Protein AF-A0A4X2L2F3-F1 (afdb_monomer)

Structure (mmCIF, N/CA/C/O backbone):
data_AF-A0A4X2L2F3-F1
#
_entry.id   AF-A0A4X2L2F3-F1
#
loop_
_atom_site.group_PDB
_atom_site.id
_atom_site.type_symbol
_atom_site.label_atom_id
_atom_site.label_alt_id
_atom_site.label_comp_id
_atom_site.label_asym_id
_atom_site.label_entity_id
_atom_site.label_seq_id
_atom_site.pdbx_PDB_ins_code
_atom_site.Cartn_x
_atom_site.Cartn_y
_atom_site.Cartn_z
_atom_site.occupancy
_atom_site.B_iso_or_equiv
_atom_site.auth_seq_id
_atom_site.auth_comp_id
_atom_site.auth_asym_id
_atom_site.auth_atom_id
_atom_site.pdbx_PDB_model_num
ATOM 1 N N . MET A 1 1 ? 52.773 -79.579 -23.150 1.00 36.31 1 MET A N 1
ATOM 2 C CA . MET A 1 1 ? 53.530 -78.820 -22.132 1.00 36.31 1 MET A CA 1
ATOM 3 C C . MET A 1 1 ? 53.268 -77.340 -22.388 1.00 36.31 1 MET A C 1
ATOM 5 O O . MET A 1 1 ? 53.393 -76.924 -23.530 1.00 36.31 1 MET A O 1
ATOM 9 N N . LEU A 1 2 ? 52.775 -76.629 -21.367 1.00 33.44 2 LEU A N 1
ATOM 10 C CA . LEU A 1 2 ? 52.476 -75.179 -21.309 1.00 33.44 2 LEU A CA 1
ATOM 11 C C . LEU A 1 2 ? 53.698 -74.290 -21.673 1.00 33.44 2 LEU A C 1
ATOM 13 O O . LEU A 1 2 ? 54.800 -74.842 -21.663 1.00 33.44 2 LEU A O 1
ATOM 17 N N . PRO A 1 3 ? 53.576 -72.949 -21.878 1.00 40.22 3 PRO A N 1
ATOM 18 C CA . PRO A 1 3 ? 52.424 -72.070 -21.599 1.00 40.22 3 PRO A CA 1
ATOM 19 C C . PRO A 1 3 ? 52.017 -71.062 -22.707 1.00 40.22 3 PRO A C 1
ATOM 21 O O . PRO A 1 3 ? 52.751 -70.756 -23.642 1.00 40.22 3 PRO A O 1
ATOM 24 N N . THR A 1 4 ? 50.811 -70.521 -22.523 1.00 49.09 4 THR A N 1
ATOM 25 C CA . THR A 1 4 ? 50.152 -69.384 -23.194 1.00 49.09 4 THR A CA 1
ATOM 26 C C . THR A 1 4 ? 50.760 -68.015 -22.827 1.00 49.09 4 THR A C 1
ATOM 28 O O . THR A 1 4 ? 51.158 -67.842 -21.672 1.00 49.09 4 THR A O 1
ATOM 31 N N . PRO A 1 5 ? 50.759 -67.007 -23.723 1.00 48.44 5 PRO A N 1
ATOM 32 C CA . PRO A 1 5 ? 51.007 -65.609 -23.358 1.00 48.44 5 PRO A CA 1
ATOM 33 C C . PRO A 1 5 ? 49.726 -64.908 -22.845 1.00 48.44 5 PRO A C 1
ATOM 35 O O . PRO A 1 5 ? 48.623 -65.352 -23.166 1.00 48.44 5 PRO A O 1
ATOM 38 N N . PRO A 1 6 ? 49.853 -63.842 -22.032 1.00 40.75 6 PRO A N 1
ATOM 39 C CA . PRO A 1 6 ? 48.760 -63.311 -21.221 1.00 40.75 6 PRO A CA 1
ATOM 40 C C . PRO A 1 6 ? 47.832 -62.350 -21.972 1.00 40.75 6 PRO A C 1
ATOM 42 O O . PRO A 1 6 ? 48.274 -61.483 -22.728 1.00 40.75 6 PRO A O 1
ATOM 45 N N . ASP A 1 7 ? 46.543 -62.462 -21.649 1.00 37.50 7 ASP A N 1
ATOM 46 C CA . ASP A 1 7 ? 45.526 -61.432 -21.841 1.00 37.50 7 ASP A CA 1
ATOM 47 C C . ASP A 1 7 ? 45.943 -60.132 -21.144 1.00 37.50 7 ASP A C 1
ATOM 49 O O . ASP A 1 7 ? 46.220 -60.104 -19.944 1.00 37.50 7 ASP A O 1
ATOM 53 N N . THR A 1 8 ? 45.924 -59.025 -21.882 1.00 35.12 8 THR A N 1
ATOM 54 C CA . THR A 1 8 ? 45.883 -57.683 -21.293 1.00 35.12 8 THR A CA 1
ATOM 55 C C . THR A 1 8 ? 44.588 -57.010 -21.708 1.00 35.12 8 THR A C 1
ATOM 57 O O . THR A 1 8 ? 44.484 -56.322 -22.721 1.00 35.12 8 THR A O 1
ATOM 60 N N . SER A 1 9 ? 43.569 -57.231 -20.880 1.00 34.38 9 SER A N 1
ATOM 61 C CA . SER A 1 9 ? 42.364 -56.420 -20.853 1.00 34.38 9 SER A CA 1
ATOM 62 C C . SER A 1 9 ? 42.730 -54.990 -20.444 1.00 34.38 9 SER A C 1
ATOM 64 O O . SER A 1 9 ? 43.174 -54.762 -19.318 1.00 34.38 9 SER A O 1
ATOM 66 N N . MET A 1 10 ? 42.502 -54.003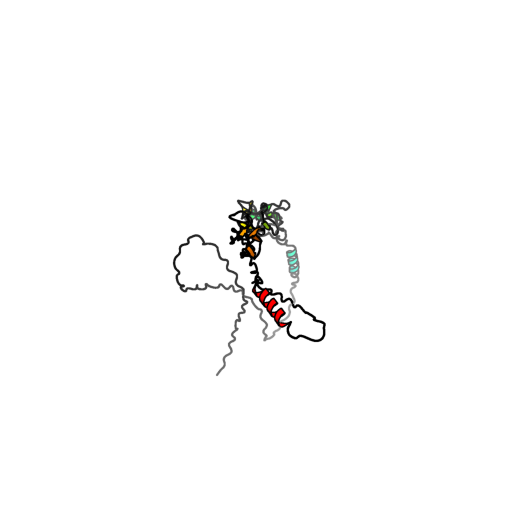 -21.310 1.00 31.62 10 MET A N 1
ATOM 67 C CA . MET A 1 10 ? 42.361 -52.621 -20.851 1.00 31.62 10 MET A CA 1
ATOM 68 C C . MET A 1 10 ? 40.947 -52.445 -20.301 1.00 31.62 10 MET A C 1
ATOM 70 O O . MET A 1 10 ? 39.967 -52.33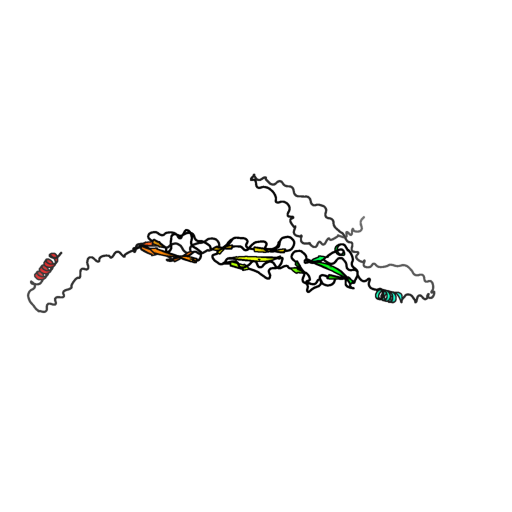3 -21.037 1.00 31.62 10 MET A O 1
ATOM 74 N N . SER A 1 11 ? 40.853 -52.428 -18.978 1.00 34.84 11 SER A N 1
ATOM 75 C CA . SER A 1 11 ? 39.680 -51.997 -18.230 1.00 34.84 11 SER A CA 1
ATOM 76 C C . SER A 1 11 ? 39.337 -50.544 -18.584 1.00 34.84 11 SER A C 1
ATOM 78 O O . SER A 1 11 ? 40.060 -49.619 -18.214 1.00 34.84 11 SER A O 1
ATOM 80 N N . LYS A 1 12 ? 38.222 -50.330 -19.291 1.00 34.41 12 LYS A N 1
ATOM 81 C CA . LYS A 1 12 ? 37.592 -49.009 -19.432 1.00 34.41 12 LYS A CA 1
ATOM 82 C C . LYS A 1 12 ? 36.951 -48.634 -18.094 1.00 34.41 12 LYS A C 1
ATOM 84 O O . LYS A 1 12 ? 35.842 -49.070 -17.796 1.00 34.41 12 LYS A O 1
ATOM 89 N N . GLY A 1 13 ? 37.658 -47.859 -17.278 1.00 36.47 13 GLY A N 1
ATOM 90 C CA . GLY A 1 13 ? 37.067 -47.188 -16.121 1.00 36.47 13 GLY A CA 1
ATOM 91 C C . GLY A 1 13 ? 36.210 -46.005 -16.579 1.00 36.47 13 GLY A C 1
ATOM 92 O O . GLY A 1 13 ? 36.670 -45.185 -17.370 1.00 36.47 13 GLY A O 1
ATOM 93 N N . TRP A 1 14 ? 34.971 -45.922 -16.095 1.00 38.91 14 TRP A N 1
ATOM 94 C CA . TRP A 1 14 ? 34.063 -44.797 -16.329 1.00 38.91 14 TRP A CA 1
ATOM 95 C C . TRP A 1 14 ? 34.026 -43.926 -15.072 1.00 38.91 14 TRP A C 1
ATOM 97 O O . TRP A 1 14 ? 33.613 -44.391 -14.013 1.00 38.91 14 TRP A O 1
ATOM 107 N N . GLY A 1 15 ? 34.456 -42.668 -15.176 1.00 35.50 15 GLY A N 1
ATOM 108 C CA . GLY A 1 15 ? 34.228 -41.662 -14.139 1.00 35.50 15 GLY A CA 1
ATOM 109 C C . GLY A 1 15 ? 32.976 -40.854 -14.472 1.00 35.50 15 GLY A C 1
ATOM 110 O O . GLY A 1 15 ? 32.970 -40.128 -15.462 1.00 35.50 15 GLY A O 1
ATOM 111 N N . CYS A 1 16 ? 31.917 -40.975 -13.669 1.00 39.00 16 CYS A N 1
ATOM 112 C CA . CYS A 1 16 ? 30.712 -40.152 -13.792 1.00 39.00 16 CYS A CA 1
ATOM 113 C C . CYS A 1 16 ? 30.720 -39.059 -12.716 1.00 39.00 16 CYS A C 1
ATOM 115 O O . CYS A 1 16 ? 30.734 -39.368 -11.527 1.00 39.00 16 CYS A O 1
ATOM 117 N N . LEU A 1 17 ? 30.668 -37.788 -13.122 1.00 43.72 17 LEU A N 1
ATOM 118 C CA . LEU A 1 17 ? 30.316 -36.682 -12.225 1.00 43.72 17 LEU A CA 1
ATOM 119 C C . LEU A 1 17 ? 28.783 -36.520 -12.197 1.00 43.72 17 LEU A C 1
ATOM 121 O O . LEU A 1 17 ? 28.160 -36.556 -13.263 1.00 43.72 17 LEU A O 1
ATOM 125 N N . PRO A 1 18 ? 28.149 -36.343 -11.024 1.00 38.69 18 PRO A N 1
ATOM 126 C CA . PRO A 1 18 ? 26.707 -36.139 -10.934 1.00 38.69 18 PRO A CA 1
ATOM 127 C C . PRO A 1 18 ? 26.318 -34.720 -11.380 1.00 38.69 18 PRO A C 1
ATOM 129 O O . PRO A 1 18 ? 26.871 -33.731 -10.904 1.00 38.69 18 PRO A O 1
ATOM 132 N N . VAL A 1 19 ? 25.328 -34.624 -12.270 1.00 53.62 19 VAL A N 1
ATOM 133 C CA . VAL A 1 19 ? 24.654 -33.368 -12.641 1.00 53.62 19 VAL A CA 1
ATOM 134 C C . VAL A 1 19 ? 23.339 -33.280 -11.851 1.00 53.62 19 VAL A C 1
ATOM 136 O O . VAL A 1 19 ? 22.589 -34.259 -11.847 1.00 53.62 19 VAL A O 1
ATOM 139 N N . PRO A 1 20 ? 23.023 -32.155 -11.184 1.00 46.72 20 PRO A N 1
ATOM 140 C CA . PRO A 1 20 ? 21.769 -32.007 -10.447 1.00 46.72 20 PRO A CA 1
ATOM 141 C C . PRO A 1 20 ? 20.551 -31.945 -11.394 1.00 46.72 20 PRO A C 1
ATOM 143 O O . PRO A 1 20 ? 20.651 -31.387 -12.493 1.00 46.72 20 PRO A O 1
ATOM 146 N N . PRO A 1 21 ? 19.382 -32.487 -10.997 1.00 49.53 21 PRO A N 1
ATOM 147 C CA . PRO A 1 21 ? 18.180 -32.461 -11.826 1.00 49.53 21 PRO A CA 1
ATOM 148 C C . PRO A 1 21 ? 17.584 -31.047 -11.913 1.00 49.53 21 PRO A C 1
ATOM 150 O O . PRO A 1 21 ? 17.541 -30.307 -10.931 1.00 49.53 21 PRO A O 1
ATOM 153 N N . ARG A 1 22 ? 17.086 -30.676 -13.101 1.00 47.41 22 ARG A N 1
ATOM 154 C CA . ARG A 1 22 ? 16.301 -29.446 -13.300 1.00 47.41 22 ARG A CA 1
ATOM 155 C C . ARG A 1 22 ? 14.891 -29.610 -12.712 1.00 47.41 22 ARG A C 1
ATOM 157 O O . ARG A 1 22 ? 14.312 -30.685 -12.860 1.00 47.41 22 ARG A O 1
ATOM 164 N N . PRO A 1 23 ? 14.296 -28.555 -12.132 1.00 39.78 23 PRO A N 1
ATOM 165 C CA . PRO A 1 23 ? 12.913 -28.593 -11.676 1.00 39.78 23 PRO A CA 1
ATOM 166 C C . PRO A 1 23 ? 11.937 -28.650 -12.862 1.00 39.78 23 PRO A C 1
ATOM 168 O O . PRO A 1 23 ? 12.060 -27.899 -13.833 1.00 39.78 23 PRO A O 1
ATOM 171 N N . HIS A 1 24 ? 10.950 -29.543 -12.770 1.00 40.62 24 HIS A N 1
ATOM 172 C CA . HIS A 1 24 ? 9.849 -29.648 -13.723 1.00 40.62 24 HIS A CA 1
ATOM 173 C C . HIS A 1 24 ? 8.926 -28.427 -13.621 1.00 40.62 24 HIS A C 1
ATOM 175 O O . HIS A 1 24 ? 8.423 -28.094 -12.550 1.00 40.62 24 HIS A O 1
ATOM 181 N N . ARG A 1 25 ? 8.673 -27.775 -14.760 1.00 39.06 25 ARG A N 1
ATOM 182 C CA . ARG A 1 25 ? 7.675 -26.710 -14.904 1.00 39.06 25 ARG A CA 1
ATOM 183 C C . ARG A 1 25 ? 6.337 -27.350 -15.275 1.00 39.06 25 ARG A C 1
ATOM 185 O O . ARG A 1 25 ? 6.223 -27.942 -16.346 1.00 39.06 25 ARG A O 1
ATOM 192 N N . LEU A 1 26 ? 5.343 -27.249 -14.395 1.00 42.44 26 LEU A N 1
ATOM 193 C CA . LEU A 1 26 ? 3.966 -27.655 -14.685 1.00 42.44 26 LEU A CA 1
ATOM 194 C C . LEU A 1 26 ? 3.334 -26.678 -15.691 1.00 42.44 26 LEU A C 1
ATOM 196 O O . LEU A 1 26 ? 3.478 -25.461 -15.571 1.00 42.44 26 LEU A O 1
ATOM 200 N N . SER A 1 27 ? 2.661 -27.229 -16.699 1.00 36.09 27 SER A N 1
ATOM 201 C CA . SER A 1 27 ? 1.893 -26.493 -17.710 1.00 36.09 27 SER A CA 1
ATOM 202 C C . SER A 1 27 ? 0.467 -26.229 -17.196 1.00 36.09 27 SER A C 1
ATOM 204 O O . SER A 1 27 ? -0.172 -27.178 -16.740 1.00 36.09 27 SER A O 1
ATOM 206 N N . PRO A 1 28 ? -0.077 -24.998 -17.273 1.00 41.62 28 PRO A N 1
ATOM 207 C CA . PRO A 1 28 ? -1.447 -24.714 -16.868 1.00 41.62 28 PRO A CA 1
ATOM 208 C C . PRO A 1 28 ? -2.389 -24.878 -18.066 1.00 41.62 28 PRO A C 1
ATOM 210 O O . PRO A 1 28 ? -2.626 -23.942 -18.832 1.00 41.62 28 PRO A O 1
ATOM 213 N N . ARG A 1 29 ? -2.934 -26.082 -18.257 1.00 42.34 29 ARG A N 1
ATOM 214 C CA . ARG A 1 29 ? -4.070 -26.290 -19.168 1.00 42.34 29 ARG A CA 1
ATOM 215 C C . ARG A 1 29 ? -4.884 -27.520 -18.770 1.00 42.34 29 ARG A C 1
ATOM 217 O O . ARG A 1 29 ? -4.691 -28.582 -19.341 1.00 42.34 29 ARG A O 1
ATOM 224 N N . ALA A 1 30 ? -5.768 -27.349 -17.784 1.00 41.41 30 ALA A N 1
ATOM 225 C CA . ALA A 1 30 ? -7.066 -28.032 -17.662 1.00 41.41 30 ALA A CA 1
ATOM 226 C C . ALA A 1 30 ? -7.705 -27.715 -16.296 1.00 41.41 30 ALA A C 1
ATOM 228 O O . ALA A 1 30 ? -7.634 -28.510 -15.369 1.00 41.41 30 ALA A O 1
ATOM 229 N N . GLN A 1 31 ? -8.358 -26.559 -16.169 1.00 38.91 31 GLN A N 1
ATOM 230 C CA . GLN A 1 31 ? -9.404 -26.391 -15.158 1.00 38.91 31 GLN A CA 1
ATOM 231 C C . GLN A 1 31 ? -10.551 -25.603 -15.781 1.00 38.91 31 GLN A C 1
ATOM 233 O O . GLN A 1 31 ? -10.648 -24.380 -15.698 1.00 38.91 31 GLN A O 1
ATOM 238 N N . ARG A 1 32 ? -11.398 -26.337 -16.491 1.00 48.09 32 ARG A N 1
ATOM 239 C CA . ARG A 1 32 ? -12.794 -25.986 -16.680 1.00 48.09 32 ARG A CA 1
ATOM 240 C C . ARG A 1 32 ? -13.568 -27.295 -16.539 1.00 48.09 32 ARG A C 1
ATOM 242 O O . ARG A 1 32 ? -13.161 -28.294 -17.120 1.00 48.09 32 ARG A O 1
ATOM 249 N N . ASP A 1 33 ? -14.612 -27.219 -15.726 1.00 37.88 33 ASP A N 1
ATOM 250 C CA . ASP A 1 33 ? -15.714 -28.166 -15.555 1.00 37.88 33 ASP A CA 1
ATOM 251 C C . ASP A 1 33 ? -15.733 -29.076 -14.310 1.00 37.88 33 ASP A C 1
ATOM 253 O O . ASP A 1 33 ? -14.956 -30.009 -14.135 1.00 37.88 33 ASP A O 1
ATOM 257 N N . ALA A 1 34 ? -16.768 -28.764 -13.518 1.00 38.97 34 ALA A N 1
ATOM 258 C CA . ALA A 1 34 ? -17.668 -29.638 -12.774 1.00 38.97 34 ALA A CA 1
ATOM 259 C C . ALA A 1 34 ? -17.234 -30.181 -11.403 1.00 38.97 34 ALA A C 1
ATOM 261 O O . ALA A 1 34 ? -16.488 -31.146 -11.266 1.00 38.97 34 ALA A O 1
ATOM 262 N N . GLY A 1 35 ? -17.875 -29.622 -10.370 1.00 44.84 35 GLY A N 1
ATOM 263 C CA . GLY A 1 35 ? -18.246 -30.403 -9.197 1.00 44.84 35 GLY A CA 1
ATOM 264 C C . GLY A 1 35 ? -19.325 -31.427 -9.552 1.00 44.84 35 GLY A C 1
ATOM 265 O O . GLY A 1 35 ? -20.169 -31.144 -10.390 1.00 44.84 35 GLY A O 1
ATOM 266 N N . VAL A 1 36 ? -19.262 -32.593 -8.910 1.00 45.88 36 VAL A N 1
ATOM 267 C CA . VAL A 1 36 ? -20.351 -33.511 -8.525 1.00 45.88 36 VAL A CA 1
ATOM 268 C C . VAL A 1 36 ? -19.700 -34.571 -7.615 1.00 45.88 36 VAL A C 1
ATOM 270 O O . VAL A 1 36 ? -18.608 -35.064 -7.896 1.00 45.88 36 VAL A O 1
ATOM 273 N N . LEU A 1 37 ? -20.350 -34.879 -6.491 1.00 46.62 37 LEU A N 1
ATOM 274 C CA . LEU A 1 37 ? -19.952 -35.889 -5.504 1.00 46.62 37 LEU A CA 1
ATOM 275 C C . LEU A 1 37 ? -20.187 -37.317 -6.039 1.00 46.62 37 LEU A C 1
ATOM 277 O O . LEU A 1 37 ? -21.286 -37.629 -6.489 1.00 46.62 37 LEU A O 1
ATOM 281 N N . GLY A 1 38 ? -19.185 -38.197 -5.922 1.00 45.91 38 GLY A N 1
ATOM 282 C CA . GLY A 1 38 ? -19.274 -39.640 -6.207 1.00 45.91 38 GLY A CA 1
ATOM 283 C C . GLY A 1 38 ? -18.041 -40.409 -5.688 1.00 45.91 38 GLY A C 1
ATOM 284 O O . GLY A 1 38 ? -16.987 -39.793 -5.519 1.00 45.91 38 GLY A O 1
ATOM 285 N N . PRO A 1 39 ? -18.151 -41.714 -5.352 1.00 48.75 39 PRO A N 1
ATOM 286 C CA . PRO A 1 39 ? -17.215 -42.386 -4.450 1.00 48.75 39 PRO A CA 1
ATOM 287 C C . PRO A 1 39 ? -15.904 -42.849 -5.110 1.00 48.75 39 PRO A C 1
ATOM 289 O O . PRO A 1 39 ? -15.817 -43.116 -6.305 1.00 48.75 39 PRO A O 1
ATOM 292 N N . ARG A 1 40 ? -14.883 -42.954 -4.254 1.00 43.50 40 ARG A N 1
ATOM 293 C CA . ARG A 1 40 ? -13.470 -43.284 -4.507 1.00 43.50 40 ARG A CA 1
ATOM 294 C C . ARG A 1 40 ? -13.257 -44.662 -5.174 1.00 43.50 40 ARG A C 1
ATOM 296 O O . ARG A 1 40 ? -13.726 -45.652 -4.615 1.00 43.50 40 ARG A O 1
ATOM 303 N N . PRO A 1 41 ? -12.426 -44.770 -6.232 1.00 39.50 41 PRO A N 1
ATOM 304 C CA . PRO A 1 41 ? -11.816 -46.030 -6.644 1.00 39.50 41 PRO A CA 1
ATOM 305 C C . PRO A 1 41 ? -10.401 -46.217 -6.062 1.00 39.50 41 PRO A C 1
ATOM 307 O O . PRO A 1 41 ? -9.672 -45.263 -5.781 1.00 39.50 41 PRO A O 1
ATOM 310 N N . THR A 1 42 ? -10.042 -47.481 -5.853 1.00 47.97 42 THR A N 1
ATOM 311 C CA . THR A 1 42 ? -8.751 -48.013 -5.388 1.00 47.97 42 THR A CA 1
ATOM 312 C C . THR A 1 42 ? -7.642 -47.909 -6.454 1.00 47.97 42 THR A C 1
ATOM 314 O O . THR A 1 42 ? -7.945 -47.810 -7.644 1.00 47.97 42 THR A O 1
ATOM 317 N N . PRO A 1 43 ? -6.348 -47.932 -6.068 1.00 37.50 43 PRO A N 1
ATOM 318 C CA . PRO A 1 43 ? -5.242 -47.727 -7.001 1.00 37.50 43 PRO A CA 1
ATOM 319 C C . PRO A 1 43 ? -4.861 -49.033 -7.716 1.00 37.50 43 PRO A C 1
ATOM 321 O O . PRO A 1 43 ? -4.604 -50.045 -7.067 1.00 37.50 43 PRO A O 1
ATOM 324 N N . SER A 1 44 ? -4.782 -48.994 -9.049 1.00 35.72 44 SER A N 1
ATOM 325 C CA . SER A 1 44 ? -4.193 -50.060 -9.868 1.00 35.72 44 SER A CA 1
ATOM 326 C C . SER A 1 44 ? -2.823 -49.625 -10.389 1.00 35.72 44 SER A C 1
ATOM 328 O O . SER A 1 44 ? -2.622 -48.470 -10.768 1.00 35.72 44 SER A O 1
ATOM 330 N N . ALA A 1 45 ? -1.879 -50.559 -10.339 1.00 44.78 45 ALA A N 1
ATOM 331 C CA . ALA A 1 45 ? -0.471 -50.391 -10.652 1.00 44.78 45 ALA A CA 1
ATOM 332 C C . ALA A 1 45 ? -0.215 -50.268 -12.164 1.00 44.78 45 ALA A C 1
ATOM 334 O O . ALA A 1 45 ? -0.769 -51.019 -12.962 1.00 44.78 45 ALA A O 1
ATOM 335 N N . GLY A 1 46 ? 0.684 -49.359 -12.542 1.00 33.41 46 GLY A N 1
ATOM 336 C CA . GLY A 1 46 ? 1.185 -49.216 -13.909 1.00 33.41 46 GLY A CA 1
ATOM 337 C C . GLY A 1 46 ? 2.204 -48.083 -13.997 1.00 33.41 46 GLY A C 1
ATOM 338 O O . GLY A 1 46 ? 1.837 -46.935 -14.222 1.00 33.41 46 GLY A O 1
ATOM 339 N N . GLY A 1 47 ? 3.479 -48.390 -13.748 1.00 40.81 47 GLY A N 1
ATOM 340 C CA . GLY A 1 47 ? 4.585 -47.449 -13.945 1.00 40.81 47 GLY A CA 1
ATOM 341 C C . GLY A 1 47 ? 4.955 -47.324 -15.433 1.00 40.81 47 GLY A C 1
ATOM 342 O O . GLY A 1 47 ? 4.859 -48.322 -16.147 1.00 40.81 47 GLY A O 1
ATOM 343 N N . PRO A 1 48 ? 5.380 -46.144 -15.921 1.00 36.47 48 PRO A N 1
ATOM 344 C CA . PRO A 1 48 ? 5.788 -45.973 -17.310 1.00 36.47 48 PRO A CA 1
ATOM 345 C C . PRO A 1 48 ? 7.248 -46.404 -17.542 1.00 36.47 48 PRO A C 1
ATOM 347 O O . PRO A 1 48 ? 8.143 -46.079 -16.760 1.00 36.47 48 PRO A O 1
ATOM 350 N N . GLU A 1 49 ? 7.467 -47.125 -18.644 1.00 41.59 49 GLU A N 1
ATOM 351 C CA . GLU A 1 49 ? 8.773 -47.492 -19.211 1.00 41.59 49 GLU A CA 1
ATOM 352 C C . GLU A 1 49 ? 9.667 -46.267 -19.507 1.00 41.59 49 GLU A C 1
ATOM 354 O O . GLU A 1 49 ? 9.171 -45.228 -19.955 1.00 41.59 49 GLU A O 1
ATOM 359 N N . PRO A 1 50 ? 11.001 -46.376 -19.348 1.00 40.22 50 PRO A N 1
ATOM 360 C CA . PRO A 1 50 ? 11.933 -45.340 -19.772 1.00 40.22 50 PRO A CA 1
ATOM 361 C C . PRO A 1 50 ? 12.288 -45.465 -21.266 1.00 40.22 50 PRO A C 1
ATOM 363 O O . PRO A 1 50 ? 12.821 -46.477 -21.714 1.00 40.22 50 PRO A O 1
ATOM 366 N N . GLY A 1 51 ? 12.052 -44.389 -22.023 1.00 43.44 51 GLY A N 1
ATOM 367 C CA . GLY A 1 51 ? 12.508 -44.230 -23.409 1.00 43.44 51 GLY A CA 1
ATOM 368 C C . GLY A 1 51 ? 14.039 -44.102 -23.558 1.00 43.44 51 GLY A C 1
ATOM 369 O O . GLY A 1 51 ? 14.758 -43.905 -22.571 1.00 43.44 51 GLY A O 1
ATOM 370 N N . PRO A 1 52 ? 14.566 -44.212 -24.793 1.00 40.19 52 PRO A N 1
ATOM 371 C CA . PRO A 1 52 ? 15.990 -44.407 -25.050 1.00 40.19 52 PRO A CA 1
ATOM 372 C C . PRO A 1 52 ? 16.819 -43.149 -24.757 1.00 40.19 52 PRO A C 1
ATOM 374 O O . PRO A 1 52 ? 16.507 -42.046 -25.204 1.00 40.19 52 PRO A O 1
ATOM 377 N N . LYS A 1 53 ? 17.923 -43.330 -24.023 1.00 35.72 53 LYS A N 1
ATOM 378 C CA . LYS A 1 53 ? 18.917 -42.287 -23.737 1.00 35.72 53 LYS A CA 1
ATOM 379 C C . LYS A 1 53 ? 19.845 -42.119 -24.943 1.00 35.72 53 LYS A C 1
ATOM 381 O O . LYS A 1 53 ? 20.642 -43.003 -25.235 1.00 35.72 53 LYS A O 1
ATOM 386 N N . THR A 1 54 ? 19.782 -40.976 -25.618 1.00 37.31 54 THR A N 1
ATOM 387 C CA . THR A 1 54 ? 20.777 -40.573 -26.622 1.00 37.31 54 THR A CA 1
ATOM 388 C C . THR A 1 54 ? 22.043 -40.068 -25.928 1.00 37.31 54 THR A C 1
ATOM 390 O O . THR A 1 54 ? 22.012 -39.031 -25.265 1.00 37.31 54 THR A O 1
ATOM 393 N N . SER A 1 55 ? 23.158 -40.787 -26.072 1.00 39.25 55 SER A N 1
ATOM 394 C CA . SER A 1 55 ? 24.489 -40.357 -25.621 1.00 39.25 55 SER A CA 1
ATOM 395 C C . SER A 1 55 ? 25.291 -39.779 -26.788 1.00 39.25 55 SER A C 1
ATOM 397 O O . SER A 1 55 ? 25.509 -40.468 -27.784 1.00 39.25 55 SER A O 1
ATOM 399 N N . LEU A 1 56 ? 25.759 -38.536 -26.654 1.00 34.88 56 LEU A N 1
ATOM 400 C CA . LEU A 1 56 ? 26.691 -37.903 -27.587 1.00 34.88 56 LEU A CA 1
ATOM 401 C C . LEU A 1 56 ? 28.130 -38.209 -27.132 1.00 34.88 56 LEU A C 1
ATOM 403 O O . LEU A 1 56 ? 28.528 -37.799 -26.043 1.00 34.88 56 LEU A O 1
ATOM 407 N N . CYS A 1 57 ? 28.897 -38.940 -27.942 1.00 36.19 57 CYS A N 1
ATOM 408 C CA . CYS A 1 57 ? 30.299 -39.273 -27.669 1.00 36.19 57 CYS A CA 1
ATOM 409 C C . CYS A 1 57 ? 31.226 -38.384 -28.510 1.00 36.19 57 CYS A C 1
ATOM 411 O O . CYS A 1 57 ? 31.078 -38.338 -29.729 1.00 36.19 57 CYS A O 1
ATOM 413 N N . ILE A 1 58 ? 32.204 -37.725 -27.881 1.00 41.12 58 ILE A N 1
ATOM 414 C CA . ILE A 1 58 ? 33.285 -36.992 -28.564 1.00 41.12 58 ILE A CA 1
ATOM 415 C C . ILE A 1 58 ? 34.606 -37.740 -28.309 1.00 41.12 58 ILE A C 1
ATOM 417 O O . ILE A 1 58 ? 34.889 -38.061 -27.152 1.00 41.12 58 ILE A O 1
ATOM 421 N N . PRO A 1 59 ? 35.424 -38.036 -29.335 1.00 34.41 59 PRO A N 1
ATOM 422 C CA . PRO A 1 59 ? 36.728 -38.658 -29.145 1.00 34.41 59 PRO A CA 1
ATOM 423 C C . PRO A 1 59 ? 37.799 -37.610 -28.808 1.00 34.41 59 PRO A C 1
ATOM 425 O O . PRO A 1 59 ? 37.932 -36.603 -29.499 1.00 34.41 59 PRO A O 1
ATOM 428 N N . HIS A 1 60 ? 38.615 -37.883 -27.788 1.00 41.41 60 HIS A N 1
ATOM 429 C CA . HIS A 1 60 ? 39.907 -37.222 -27.588 1.00 41.41 60 HIS A CA 1
ATOM 430 C C . HIS A 1 60 ? 41.035 -38.217 -27.885 1.00 41.41 60 HIS A C 1
ATOM 432 O O . HIS A 1 60 ? 41.069 -39.310 -27.321 1.00 41.41 60 HIS A O 1
ATOM 438 N N . CYS A 1 61 ? 41.968 -37.829 -28.756 1.00 35.44 61 CYS A N 1
ATOM 439 C CA . CYS A 1 61 ? 43.201 -38.571 -29.010 1.00 35.44 61 CYS A CA 1
ATOM 440 C C . CYS A 1 61 ? 44.279 -38.147 -28.001 1.00 35.44 61 CYS A C 1
ATOM 442 O O . CYS A 1 61 ? 44.651 -36.976 -27.950 1.00 35.44 61 CYS A O 1
ATOM 444 N N . GLY A 1 62 ? 44.784 -39.102 -27.216 1.00 39.31 62 GLY A N 1
ATOM 445 C CA . GLY A 1 62 ? 45.996 -38.952 -26.409 1.00 39.31 62 GLY A CA 1
ATOM 446 C C . GLY A 1 62 ? 47.244 -39.360 -27.199 1.00 39.31 62 GLY A C 1
ATOM 447 O O . GLY A 1 62 ? 47.201 -40.297 -27.994 1.00 39.31 62 GLY A O 1
ATOM 448 N N . ALA A 1 63 ? 48.345 -38.637 -26.991 1.00 41.62 63 ALA A N 1
ATOM 449 C CA . ALA A 1 63 ? 49.641 -38.863 -27.634 1.00 41.62 63 ALA A CA 1
ATOM 450 C C . ALA A 1 63 ? 50.326 -40.164 -27.160 1.00 41.62 63 ALA A C 1
ATOM 452 O O . ALA A 1 63 ? 50.187 -40.517 -25.986 1.00 41.62 63 ALA A O 1
ATOM 453 N N . PRO A 1 64 ? 51.123 -40.853 -28.003 1.00 41.34 64 PRO A N 1
ATOM 454 C CA . PRO A 1 64 ? 51.923 -41.981 -27.551 1.00 41.34 64 PRO A CA 1
ATOM 455 C C . PRO A 1 64 ? 53.336 -41.560 -27.119 1.00 41.34 64 PRO A C 1
ATOM 457 O O . PRO A 1 64 ? 54.033 -40.810 -27.803 1.00 41.34 64 PRO A O 1
ATOM 460 N N . HIS A 1 65 ? 53.755 -42.115 -25.980 1.00 36.78 65 HIS A N 1
ATOM 461 C CA . HIS A 1 65 ? 55.144 -42.200 -25.533 1.00 36.78 65 HIS A CA 1
ATOM 462 C C . HIS A 1 65 ? 55.915 -43.283 -26.308 1.00 36.78 65 HIS A C 1
ATOM 464 O O . HIS A 1 65 ? 55.332 -44.194 -26.893 1.00 36.78 65 HIS A O 1
ATOM 470 N N . GLY A 1 66 ? 57.241 -43.134 -26.323 1.00 42.88 66 GLY A N 1
ATOM 471 C CA . GLY A 1 66 ? 58.157 -43.780 -27.258 1.00 42.88 66 GLY A CA 1
ATOM 472 C C . GLY A 1 66 ? 58.415 -45.274 -27.071 1.00 42.88 66 GLY A C 1
ATOM 473 O O . GLY A 1 66 ? 58.202 -45.853 -26.009 1.00 42.88 66 GLY A O 1
ATOM 474 N N . ALA A 1 67 ? 58.967 -45.868 -28.130 1.00 35.31 67 ALA A N 1
ATOM 475 C CA . ALA A 1 67 ? 59.549 -47.200 -28.120 1.00 35.31 67 ALA A CA 1
ATOM 476 C C . ALA A 1 67 ? 60.809 -47.247 -29.002 1.00 35.31 67 ALA A C 1
ATOM 478 O O . ALA A 1 67 ? 60.912 -46.589 -30.037 1.00 35.31 67 ALA A O 1
ATOM 479 N N . SER A 1 68 ? 61.782 -48.004 -28.503 1.00 34.84 68 SER A N 1
ATOM 480 C CA . SER A 1 68 ? 63.179 -48.113 -28.915 1.00 34.84 68 SER A CA 1
ATOM 481 C C . SER A 1 68 ? 63.407 -48.931 -30.196 1.00 34.84 68 SER A C 1
ATOM 483 O O . SER A 1 68 ? 62.673 -49.865 -30.503 1.00 34.84 68 SER A O 1
ATOM 485 N N . ARG A 1 69 ? 64.515 -48.591 -30.872 1.00 41.53 69 ARG A N 1
ATOM 486 C CA . ARG A 1 69 ? 65.264 -49.315 -31.926 1.00 41.53 69 ARG A CA 1
ATOM 487 C C . ARG A 1 69 ? 65.615 -50.771 -31.547 1.00 41.53 69 ARG A C 1
ATOM 489 O O . ARG A 1 69 ? 65.689 -51.057 -30.350 1.00 41.53 69 ARG A O 1
ATOM 496 N N . PRO A 1 70 ? 65.870 -51.670 -32.529 1.00 42.97 70 PRO A N 1
ATOM 497 C CA . PRO A 1 70 ? 67.130 -51.755 -33.318 1.00 42.97 70 PRO A CA 1
ATOM 498 C C . PRO A 1 70 ? 66.858 -51.950 -34.833 1.00 42.97 70 PRO A C 1
ATOM 500 O O . PRO A 1 70 ? 65.735 -52.227 -35.216 1.00 42.97 70 PRO A O 1
ATOM 503 N N . GLY A 1 71 ? 67.738 -51.801 -35.825 1.00 37.22 71 GLY A N 1
ATOM 504 C CA . GLY A 1 71 ? 69.187 -51.671 -35.958 1.00 37.22 71 GLY A CA 1
ATOM 505 C C . GLY A 1 71 ? 69.576 -52.413 -37.252 1.0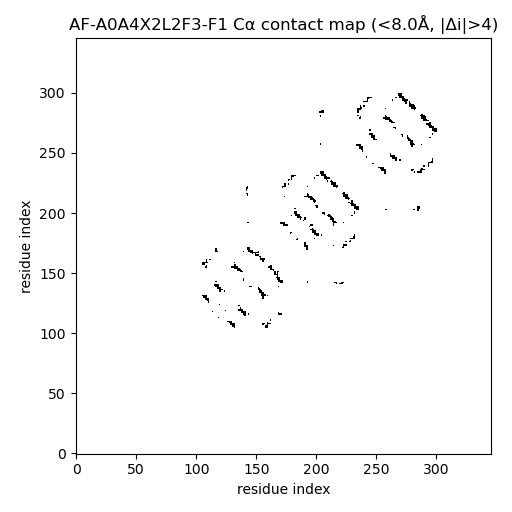0 37.22 71 GLY A C 1
ATOM 506 O O . GLY A 1 71 ? 69.461 -53.628 -37.271 1.00 37.22 71 GLY A O 1
ATOM 507 N N . ALA A 1 72 ? 70.001 -51.724 -38.324 1.00 34.72 72 ALA A N 1
ATOM 508 C CA . ALA A 1 72 ? 70.712 -52.350 -39.453 1.00 34.72 72 ALA A CA 1
ATOM 509 C C . ALA A 1 72 ? 71.450 -51.327 -40.349 1.00 34.72 72 ALA A C 1
ATOM 511 O O . ALA A 1 72 ? 70.837 -50.534 -41.052 1.00 34.72 72 ALA A O 1
ATOM 512 N N . ILE A 1 73 ? 72.782 -51.397 -40.254 1.00 43.44 73 ILE A N 1
ATOM 513 C CA . ILE A 1 73 ? 73.807 -51.446 -41.316 1.00 43.44 73 ILE A CA 1
ATOM 514 C C . ILE A 1 73 ? 73.936 -50.273 -42.313 1.00 43.44 73 ILE A C 1
ATOM 516 O O . ILE A 1 73 ? 73.071 -49.957 -43.119 1.00 43.44 73 ILE A O 1
ATOM 520 N N . MET A 1 74 ? 75.140 -49.692 -42.261 1.00 36.88 74 MET A N 1
ATOM 521 C CA . MET 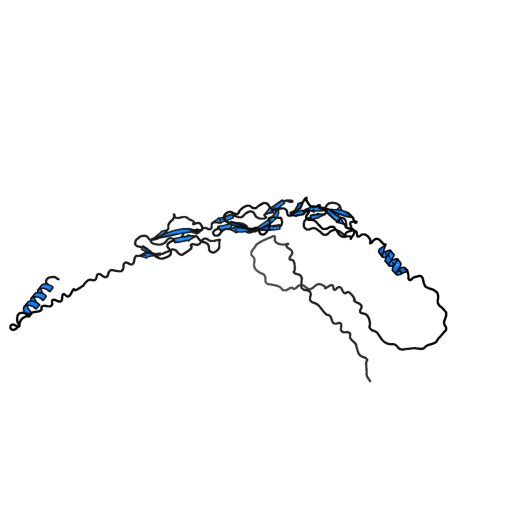A 1 74 ? 75.717 -48.668 -43.129 1.00 36.88 74 MET A CA 1
ATOM 522 C C . MET A 1 74 ? 76.112 -49.209 -44.510 1.00 36.88 74 MET A C 1
ATOM 524 O O . MET A 1 74 ? 76.787 -50.230 -44.602 1.00 36.88 74 MET A O 1
ATOM 528 N N . SER A 1 75 ? 75.914 -48.392 -45.544 1.00 35.16 75 SER A N 1
ATOM 529 C CA . SER A 1 75 ? 76.845 -48.316 -46.676 1.00 35.16 75 SER A CA 1
ATOM 530 C C . SER A 1 75 ? 76.893 -46.885 -47.220 1.00 35.16 75 SER A C 1
ATOM 532 O O . SER A 1 75 ? 75.875 -46.303 -47.587 1.00 35.16 75 SER A O 1
ATOM 534 N N . ARG A 1 76 ? 78.099 -46.307 -47.193 1.00 42.25 76 ARG A N 1
ATOM 535 C CA . ARG A 1 76 ? 78.450 -44.950 -47.634 1.00 42.25 76 ARG A CA 1
ATOM 536 C C . ARG A 1 76 ? 78.495 -44.866 -49.166 1.00 42.25 76 ARG A C 1
ATOM 538 O O . ARG A 1 76 ? 79.113 -45.715 -49.796 1.00 42.25 76 ARG A O 1
ATOM 545 N N . GLY A 1 77 ? 77.960 -43.779 -49.718 1.00 38.09 77 GLY A N 1
ATOM 546 C CA . GLY A 1 77 ? 78.195 -43.288 -51.083 1.00 38.09 77 GLY A CA 1
ATOM 547 C C . GLY A 1 77 ? 78.227 -41.748 -51.082 1.00 38.09 77 GLY A C 1
ATOM 548 O O . GLY A 1 77 ? 77.684 -41.154 -50.151 1.00 38.09 77 GLY A O 1
ATOM 549 N N . PRO A 1 78 ? 78.946 -41.095 -52.013 1.00 43.97 78 PRO A N 1
ATOM 550 C CA . PRO A 1 78 ? 79.650 -39.838 -51.757 1.00 43.97 78 PRO A CA 1
ATOM 551 C C . PRO A 1 78 ? 78.834 -38.559 -52.003 1.00 43.97 78 PRO A C 1
ATOM 553 O O . PRO A 1 78 ? 77.754 -38.552 -52.579 1.00 43.97 78 PRO A O 1
ATOM 556 N N . ARG A 1 79 ? 79.422 -37.467 -51.509 1.00 45.78 79 ARG A N 1
ATOM 557 C CA . ARG A 1 79 ? 78.923 -36.092 -51.427 1.00 45.78 79 ARG A CA 1
ATOM 558 C C . ARG A 1 79 ? 78.720 -35.456 -52.805 1.00 45.78 79 ARG A C 1
ATOM 560 O O . ARG A 1 79 ? 79.646 -35.445 -53.610 1.00 45.78 79 ARG A O 1
ATOM 567 N N . SER A 1 80 ? 77.583 -34.790 -52.987 1.00 40.09 80 SER A N 1
ATOM 568 C CA . SER A 1 80 ? 77.391 -33.720 -53.971 1.00 40.09 80 SER A CA 1
ATOM 569 C C . SER A 1 80 ? 76.797 -32.487 -53.280 1.00 40.09 80 SER A C 1
ATOM 571 O O . SER A 1 80 ? 75.941 -32.607 -52.406 1.00 40.09 80 SER A O 1
ATOM 573 N N . ALA A 1 81 ? 77.339 -31.324 -53.637 1.00 48.62 81 ALA A N 1
ATOM 574 C CA . ALA A 1 81 ? 77.129 -29.998 -53.053 1.00 48.62 81 ALA A CA 1
ATOM 575 C C . ALA A 1 81 ? 75.688 -29.448 -53.257 1.00 48.62 81 ALA A C 1
ATOM 577 O O . ALA A 1 81 ? 74.904 -30.057 -53.985 1.00 48.62 81 ALA A O 1
ATOM 578 N N . PRO A 1 82 ? 75.305 -28.334 -52.597 1.00 49.00 82 PRO A N 1
ATOM 579 C CA . PRO A 1 82 ? 73.910 -27.981 -52.341 1.00 49.00 82 PRO A CA 1
ATOM 580 C C . PRO A 1 82 ? 73.267 -27.237 -53.521 1.00 49.00 82 PRO A C 1
ATOM 582 O O . PRO A 1 82 ? 73.953 -26.461 -54.188 1.00 49.00 82 PRO A O 1
ATOM 585 N N . PRO A 1 83 ? 71.945 -27.345 -53.739 1.00 44.34 83 PRO A N 1
ATOM 586 C CA . PRO A 1 83 ? 71.225 -26.307 -54.449 1.00 44.34 83 PRO A CA 1
ATOM 587 C C . PRO A 1 83 ? 70.897 -25.175 -53.469 1.00 44.34 83 PRO A C 1
ATOM 589 O O . PRO A 1 83 ? 70.397 -25.385 -52.362 1.00 44.34 83 PRO A O 1
ATOM 592 N N . ALA A 1 84 ? 71.200 -23.954 -53.893 1.00 54.19 84 ALA A N 1
ATOM 593 C CA . ALA A 1 84 ? 70.761 -22.737 -53.241 1.00 54.19 84 ALA A CA 1
ATOM 594 C C . ALA A 1 84 ? 69.222 -22.680 -53.232 1.00 54.19 84 ALA A C 1
ATOM 596 O O . ALA A 1 84 ? 68.592 -22.460 -54.260 1.00 54.19 84 ALA A O 1
ATOM 597 N N . LEU A 1 85 ? 68.618 -22.865 -52.059 1.00 52.97 85 LEU A N 1
ATOM 598 C CA . LEU A 1 85 ? 67.206 -22.574 -51.790 1.00 52.97 85 LEU A CA 1
ATOM 599 C C . LEU A 1 85 ? 67.122 -21.531 -50.671 1.00 52.97 85 LEU A C 1
ATOM 601 O O . LEU A 1 85 ? 66.505 -21.728 -49.630 1.00 52.97 85 LEU A O 1
ATOM 605 N N . GLY A 1 86 ? 67.798 -20.404 -50.879 1.00 55.66 86 GLY A N 1
ATOM 606 C CA . GLY A 1 86 ? 67.650 -19.210 -50.058 1.00 55.66 86 GLY A CA 1
ATOM 607 C C . GLY A 1 86 ? 66.770 -18.202 -50.780 1.00 55.66 86 GLY A C 1
ATOM 608 O O . GLY A 1 86 ? 67.322 -17.320 -51.417 1.00 55.66 86 GLY A O 1
ATOM 609 N N . LEU A 1 87 ? 65.437 -18.348 -50.726 1.00 55.38 87 LEU A N 1
ATOM 610 C CA . LEU A 1 87 ? 64.499 -17.262 -51.090 1.00 55.38 87 LEU A CA 1
ATOM 611 C C . LEU A 1 87 ? 63.026 -17.445 -50.653 1.00 55.38 87 LEU A C 1
ATOM 613 O O . LEU A 1 87 ? 62.186 -16.651 -51.058 1.00 55.38 87 LEU A O 1
ATOM 617 N N . LEU A 1 88 ? 62.681 -18.411 -49.786 1.00 53.72 88 LEU A N 1
ATOM 618 C CA . LEU A 1 88 ? 61.296 -18.562 -49.279 1.00 53.72 88 LEU A CA 1
ATOM 619 C C . LEU A 1 88 ? 61.095 -18.201 -47.794 1.00 53.72 88 LEU A C 1
ATOM 621 O O . LEU A 1 88 ? 59.965 -18.195 -47.313 1.00 53.72 88 LEU A O 1
ATOM 625 N N . CYS A 1 89 ? 62.143 -17.807 -47.063 1.00 54.31 89 CYS A N 1
ATOM 626 C CA . CYS A 1 89 ? 62.020 -17.461 -45.637 1.00 54.31 89 CYS A CA 1
ATOM 627 C C . CYS A 1 89 ? 61.421 -16.069 -45.349 1.00 54.31 89 CYS A C 1
ATOM 629 O O . CYS A 1 89 ? 61.217 -15.738 -44.186 1.00 54.31 89 CYS A O 1
ATOM 631 N N . LEU A 1 90 ? 61.112 -15.257 -46.367 1.00 52.19 90 LEU A N 1
ATOM 632 C CA . LEU A 1 90 ? 60.423 -13.969 -46.175 1.00 52.19 90 LEU A CA 1
ATOM 633 C C . LEU A 1 90 ? 58.891 -14.093 -46.217 1.00 52.19 90 LEU A C 1
ATOM 635 O O . LEU A 1 90 ? 58.188 -13.153 -45.853 1.00 52.19 90 LEU A O 1
ATOM 639 N N . ALA A 1 91 ? 58.362 -15.252 -46.616 1.00 61.81 91 ALA A N 1
ATOM 640 C CA . ALA A 1 91 ? 56.928 -15.462 -46.772 1.00 61.81 91 ALA A CA 1
ATOM 641 C C . ALA A 1 91 ? 56.120 -15.439 -45.457 1.00 61.81 91 ALA A C 1
ATOM 643 O O . ALA A 1 91 ? 55.032 -14.879 -45.490 1.00 61.81 91 ALA A O 1
ATOM 644 N N . PRO A 1 92 ? 56.586 -15.956 -44.297 1.00 67.25 92 PRO A N 1
ATOM 645 C CA . PRO A 1 92 ? 55.770 -15.944 -43.078 1.00 67.25 92 PRO A CA 1
ATOM 646 C C . PRO A 1 92 ? 55.584 -14.529 -42.531 1.00 67.25 92 PRO A C 1
ATOM 648 O O . PRO A 1 92 ? 54.479 -14.151 -42.157 1.00 67.25 92 PRO A O 1
ATOM 651 N N . SER A 1 93 ? 56.656 -13.732 -42.538 1.00 71.38 93 SER A N 1
ATOM 652 C CA . SER A 1 93 ? 56.629 -12.341 -42.081 1.00 71.38 93 SER A CA 1
ATOM 653 C C . SER A 1 93 ? 55.861 -11.447 -43.049 1.00 71.38 93 SER A C 1
ATOM 655 O O . SER A 1 93 ? 55.109 -10.589 -42.602 1.00 71.38 93 SER A O 1
ATOM 657 N N . LEU A 1 94 ? 55.992 -11.671 -44.364 1.00 73.25 94 LEU A N 1
ATOM 658 C CA . LEU A 1 94 ? 55.220 -10.947 -45.373 1.00 73.25 94 LEU A CA 1
ATOM 659 C C . LEU A 1 94 ? 53.742 -11.360 -45.367 1.00 73.25 94 LEU A C 1
ATOM 661 O O . LEU A 1 94 ? 52.901 -10.498 -45.555 1.00 73.25 94 LEU A O 1
ATOM 665 N N . LEU A 1 95 ? 53.410 -12.628 -45.099 1.00 71.31 95 LEU A N 1
ATOM 666 C CA . LEU A 1 95 ? 52.035 -13.123 -44.950 1.00 71.31 95 LEU A CA 1
ATOM 667 C C . LEU A 1 95 ? 51.391 -12.620 -43.655 1.00 71.31 95 LEU A C 1
ATOM 669 O O . LEU A 1 95 ? 50.225 -12.251 -43.675 1.00 71.31 95 LEU A O 1
ATOM 673 N N . LEU A 1 96 ? 52.137 -12.549 -42.550 1.00 72.81 96 LEU A N 1
ATOM 674 C CA . LEU A 1 96 ? 51.676 -11.933 -41.303 1.00 72.81 96 LEU A CA 1
ATOM 675 C C . LEU A 1 96 ? 51.481 -10.420 -41.477 1.00 72.81 96 LEU A C 1
ATOM 677 O O . LEU A 1 96 ? 50.484 -9.881 -41.011 1.00 72.81 96 LEU A O 1
ATOM 681 N N . LEU A 1 97 ? 52.380 -9.748 -42.205 1.00 73.31 97 LEU A N 1
ATOM 682 C CA . LEU A 1 97 ? 52.223 -8.345 -42.593 1.00 73.31 97 LEU A CA 1
ATOM 683 C C . LEU A 1 97 ? 51.029 -8.162 -43.546 1.00 73.31 97 LEU A C 1
ATOM 685 O O . LEU A 1 97 ? 50.278 -7.213 -43.387 1.00 73.31 97 LEU A O 1
ATOM 689 N N . LEU A 1 98 ? 50.794 -9.088 -44.480 1.00 68.44 98 LEU A N 1
ATOM 690 C CA . LEU A 1 98 ? 49.631 -9.091 -45.373 1.00 68.44 98 LEU A CA 1
ATOM 691 C C . LEU A 1 98 ? 48.327 -9.366 -44.605 1.00 68.44 98 LEU A C 1
ATOM 693 O O . LEU A 1 98 ? 47.317 -8.767 -44.929 1.00 68.44 98 LEU A O 1
ATOM 697 N N . LEU A 1 99 ? 48.343 -10.209 -43.567 1.00 65.88 99 LEU A N 1
ATOM 698 C CA . LEU A 1 99 ? 47.221 -10.455 -42.644 1.00 65.88 99 LEU A CA 1
ATOM 699 C C . LEU A 1 99 ? 46.953 -9.267 -41.708 1.00 65.88 99 LEU A C 1
ATOM 701 O O . LEU A 1 99 ? 45.809 -9.052 -41.328 1.00 65.88 99 LEU A O 1
ATOM 705 N N . LEU A 1 100 ? 47.984 -8.485 -41.372 1.00 65.81 100 LEU A N 1
ATOM 706 C CA . LEU A 1 100 ? 47.872 -7.208 -40.654 1.00 65.81 100 LEU A CA 1
ATOM 707 C C . LEU A 1 100 ? 47.415 -6.051 -41.565 1.00 65.81 100 LEU A C 1
ATOM 709 O O . LEU A 1 100 ? 46.840 -5.085 -41.072 1.00 65.81 100 LEU A O 1
ATOM 713 N N . LEU A 1 101 ? 47.684 -6.136 -42.875 1.00 62.38 101 LEU A N 1
ATOM 714 C CA . LEU A 1 101 ? 47.256 -5.175 -43.904 1.00 62.38 101 LEU A CA 1
ATOM 715 C C . LEU A 1 101 ? 45.905 -5.537 -44.542 1.00 62.38 101 LEU A C 1
ATOM 717 O O . LEU A 1 101 ? 45.265 -4.672 -45.142 1.00 62.38 101 LEU A O 1
ATOM 721 N N . LEU A 1 102 ? 45.465 -6.793 -44.429 1.00 62.72 102 LEU A N 1
ATOM 722 C CA . LEU A 1 102 ? 44.105 -7.200 -44.750 1.00 62.72 102 LEU A CA 1
ATOM 723 C C . LEU A 1 102 ? 43.195 -6.468 -43.758 1.00 62.72 102 LEU A C 1
ATOM 725 O O . LEU A 1 102 ? 43.360 -6.650 -42.549 1.00 62.72 102 LEU A O 1
ATOM 729 N N . PRO A 1 103 ? 42.254 -5.625 -44.223 1.00 60.06 103 PRO A N 1
ATOM 730 C CA . PRO A 1 103 ? 41.273 -5.061 -43.316 1.00 60.06 103 PRO A CA 1
ATOM 731 C C . PRO A 1 103 ? 40.595 -6.252 -42.644 1.00 60.06 103 PRO A C 1
ATOM 733 O O . PRO A 1 103 ? 40.055 -7.108 -43.349 1.00 60.06 103 PRO A O 1
ATOM 736 N N . LEU A 1 104 ? 40.669 -6.340 -41.306 1.00 59.44 104 LEU A N 1
ATOM 737 C CA . LEU A 1 104 ? 39.801 -7.239 -40.545 1.00 59.44 104 LEU A CA 1
ATOM 738 C C . LEU A 1 104 ? 38.426 -7.084 -41.177 1.00 59.44 104 LEU A C 1
ATOM 740 O O . LEU A 1 104 ? 37.955 -5.949 -41.275 1.00 59.44 104 LEU A O 1
ATOM 744 N N . ALA A 1 105 ? 37.856 -8.170 -41.704 1.00 56.94 105 ALA A N 1
ATOM 745 C CA . ALA A 1 105 ? 36.527 -8.131 -42.285 1.00 56.94 105 ALA A CA 1
ATOM 746 C C . ALA A 1 105 ? 35.623 -7.469 -41.241 1.00 56.94 105 ALA A C 1
ATOM 748 O O . ALA A 1 105 ? 35.378 -8.047 -40.183 1.00 56.94 105 ALA A O 1
ATOM 749 N N . ARG A 1 106 ? 35.277 -6.200 -41.495 1.00 62.91 106 ARG A N 1
ATOM 750 C CA . ARG A 1 106 ? 34.535 -5.335 -40.580 1.00 62.91 106 ARG A CA 1
ATOM 751 C C . ARG A 1 106 ? 33.253 -6.076 -40.269 1.00 62.91 106 ARG A C 1
ATOM 753 O O . ARG A 1 106 ? 32.483 -6.365 -41.185 1.00 62.91 106 ARG A O 1
ATOM 760 N N . GLY A 1 107 ? 33.120 -6.503 -39.019 1.00 66.94 107 GLY A N 1
ATOM 761 C CA . GLY A 1 107 ? 32.070 -7.425 -38.633 1.00 66.94 107 GLY A CA 1
ATOM 762 C C . GLY A 1 107 ? 30.726 -6.764 -38.877 1.00 66.94 107 GLY A C 1
ATOM 763 O O . GLY A 1 107 ? 30.441 -5.715 -38.305 1.00 66.94 107 GLY A O 1
ATOM 764 N N . ASN A 1 108 ? 29.898 -7.364 -39.730 1.00 89.25 108 ASN A N 1
ATOM 765 C CA . ASN A 1 108 ? 28.480 -7.059 -39.679 1.00 89.25 108 ASN A CA 1
ATOM 766 C C . ASN A 1 108 ? 27.974 -7.491 -38.300 1.00 89.25 108 ASN A C 1
ATOM 768 O O . ASN A 1 108 ? 28.348 -8.556 -37.810 1.00 89.25 108 ASN A O 1
ATOM 772 N N . CYS A 1 109 ? 27.108 -6.696 -37.692 1.00 92.06 109 CYS A N 1
ATOM 773 C CA . CYS A 1 109 ? 26.434 -7.107 -36.479 1.00 92.06 109 CYS A CA 1
ATOM 774 C C . CYS A 1 109 ? 25.367 -8.155 -36.799 1.00 92.06 109 CYS A C 1
ATOM 776 O O . CYS A 1 109 ? 24.615 -8.021 -37.772 1.00 92.06 109 CYS A O 1
ATOM 778 N N . ASP A 1 110 ? 25.254 -9.152 -35.930 1.00 92.75 110 ASP A N 1
ATOM 779 C CA . ASP A 1 110 ? 24.113 -10.065 -35.900 1.00 92.75 110 ASP A CA 1
ATOM 780 C C . ASP A 1 110 ? 22.857 -9.353 -35.370 1.00 92.75 110 ASP A C 1
ATOM 782 O O . ASP A 1 110 ? 22.890 -8.184 -34.964 1.00 92.75 110 ASP A O 1
ATOM 786 N N . VAL A 1 111 ? 21.725 -10.059 -35.343 1.00 92.50 111 VAL A N 1
ATOM 787 C CA . VAL A 1 111 ? 20.476 -9.545 -34.765 1.00 92.50 111 VAL A CA 1
ATOM 788 C C . VAL A 1 111 ? 20.702 -9.103 -33.309 1.00 92.50 111 VAL A C 1
ATOM 790 O O . VAL A 1 111 ? 21.119 -9.916 -32.481 1.00 92.50 111 VAL A O 1
ATOM 793 N N . PRO A 1 112 ? 20.432 -7.829 -32.957 1.00 92.06 112 PRO A N 1
ATOM 794 C CA . PRO A 1 112 ? 20.638 -7.352 -31.599 1.00 92.06 112 PRO A CA 1
ATOM 795 C C . PRO A 1 112 ? 19.741 -8.082 -30.601 1.00 92.06 112 PRO A C 1
ATOM 797 O O . PRO A 1 112 ? 18.598 -8.439 -30.891 1.00 92.06 112 PRO A O 1
ATOM 800 N N . GLU A 1 113 ? 20.256 -8.235 -29.383 1.00 92.38 113 GLU A N 1
ATOM 801 C CA . GLU A 1 113 ? 19.534 -8.880 -28.292 1.00 92.38 113 GLU A CA 1
ATOM 802 C C . GLU A 1 113 ? 18.175 -8.216 -28.009 1.00 92.38 113 GLU A C 1
ATOM 804 O O . GLU A 1 113 ? 18.009 -6.989 -28.060 1.00 92.38 113 GLU A O 1
ATOM 809 N N . LYS A 1 114 ? 17.189 -9.050 -27.661 1.00 92.56 114 LYS A N 1
ATOM 810 C CA . LYS A 1 114 ? 15.839 -8.615 -27.313 1.00 92.56 114 LYS A CA 1
ATOM 811 C C . LYS A 1 114 ? 15.847 -7.771 -26.038 1.00 92.56 114 LYS A C 1
ATOM 813 O O . LYS A 1 114 ? 16.078 -8.269 -24.942 1.00 92.56 114 LYS A O 1
ATOM 818 N N . LEU A 1 115 ? 15.450 -6.509 -26.172 1.00 94.56 115 LEU A N 1
ATOM 819 C CA . LEU A 1 115 ? 15.302 -5.610 -25.031 1.00 94.56 115 LEU A CA 1
ATOM 820 C C . LEU A 1 115 ? 13.991 -5.884 -24.261 1.00 94.56 115 LEU A C 1
ATOM 822 O O . LEU A 1 115 ? 12.923 -6.000 -24.883 1.00 94.56 115 LEU A O 1
ATOM 826 N N . PRO A 1 116 ? 14.017 -5.930 -22.914 1.00 94.44 116 PRO A N 1
ATOM 827 C CA . PRO A 1 116 ? 12.823 -6.186 -22.104 1.00 94.44 116 PRO A CA 1
ATOM 828 C C . PRO A 1 116 ? 11.830 -5.016 -22.098 1.00 94.44 116 PRO A C 1
ATOM 830 O O . PRO A 1 116 ? 10.656 -5.228 -21.822 1.00 94.44 116 PRO A O 1
ATOM 833 N N . PHE A 1 117 ? 12.272 -3.804 -22.451 1.00 95.06 117 PHE A N 1
ATOM 834 C CA . PHE A 1 117 ? 11.473 -2.568 -22.443 1.00 95.06 117 PHE A CA 1
ATOM 835 C C . PHE A 1 117 ? 11.106 -2.042 -23.843 1.00 95.06 117 PHE A C 1
ATOM 837 O O . PHE A 1 117 ? 10.317 -1.104 -23.967 1.00 95.06 117 PHE A O 1
ATOM 844 N N . ALA A 1 118 ? 11.654 -2.631 -24.912 1.00 95.88 118 ALA A N 1
ATOM 845 C CA . ALA A 1 118 ? 11.458 -2.150 -26.279 1.00 95.88 118 ALA A CA 1
ATOM 846 C C . ALA A 1 118 ? 11.404 -3.267 -27.335 1.00 95.88 118 ALA A C 1
ATOM 848 O O . ALA A 1 118 ? 11.820 -4.407 -27.113 1.00 95.88 118 ALA A O 1
ATOM 849 N N . LEU A 1 119 ? 10.855 -2.919 -28.494 1.00 94.38 119 LEU A N 1
ATOM 850 C CA . LEU A 1 119 ? 10.682 -3.742 -29.687 1.00 94.38 119 LEU A CA 1
ATOM 851 C C . LEU A 1 119 ? 11.375 -3.054 -30.862 1.00 94.38 119 LEU A C 1
ATOM 853 O O . LEU A 1 119 ? 11.234 -1.844 -31.016 1.00 94.38 119 LEU A O 1
ATOM 857 N N . MET A 1 120 ? 12.125 -3.806 -31.667 1.00 94.19 120 MET A N 1
ATOM 858 C CA . MET A 1 120 ? 12.695 -3.279 -32.908 1.00 94.19 120 MET A CA 1
ATOM 859 C C . MET A 1 120 ? 11.564 -2.942 -33.888 1.00 94.19 120 MET A C 1
ATOM 861 O O . MET A 1 120 ? 10.604 -3.702 -34.003 1.00 94.19 120 MET A O 1
ATOM 865 N N . SER A 1 121 ? 11.673 -1.797 -34.556 1.00 91.31 121 SER A N 1
ATOM 866 C CA . SER A 1 121 ? 10.643 -1.246 -35.435 1.00 91.31 121 SER A CA 1
ATOM 867 C C . SER A 1 121 ? 10.958 -1.471 -36.916 1.00 91.31 121 SER A C 1
ATOM 869 O O . SER A 1 121 ? 12.119 -1.420 -37.317 1.00 91.31 121 SER A O 1
ATOM 871 N N . GLY A 1 122 ? 9.905 -1.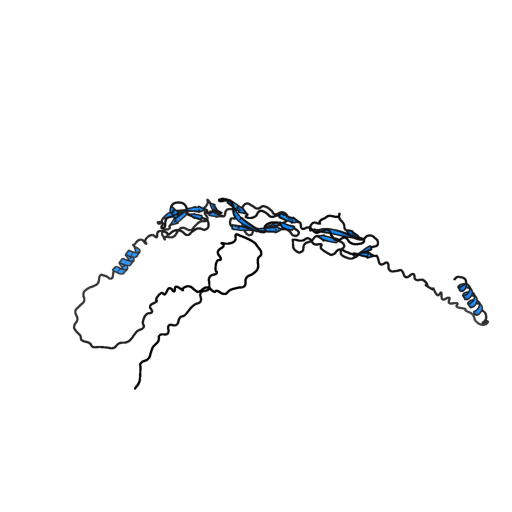605 -37.730 1.00 83.56 122 GLY A N 1
ATOM 872 C CA . GLY A 1 122 ? 9.969 -1.568 -39.196 1.00 83.56 122 GLY A CA 1
ATOM 873 C C . GLY A 1 122 ? 10.687 -2.755 -39.844 1.00 83.56 122 GLY A C 1
ATOM 874 O O . GLY A 1 122 ? 10.773 -3.843 -39.274 1.00 83.56 122 GLY A O 1
ATOM 875 N N . ASP A 1 123 ? 11.227 -2.514 -41.039 1.00 77.94 123 ASP A N 1
ATOM 876 C CA . ASP A 1 123 ? 11.838 -3.527 -41.916 1.00 77.94 123 ASP A CA 1
ATOM 877 C C . ASP A 1 123 ? 13.109 -4.165 -41.330 1.00 77.94 123 ASP A C 1
ATOM 879 O O . ASP A 1 123 ? 13.559 -5.221 -41.770 1.00 77.94 123 ASP A O 1
ATOM 883 N N . SER A 1 124 ? 13.689 -3.549 -40.295 1.00 83.44 124 SER A N 1
ATOM 884 C CA . SER A 1 124 ? 14.847 -4.085 -39.575 1.00 83.44 124 SER A CA 1
ATOM 885 C C . SER A 1 124 ? 14.532 -5.387 -38.831 1.00 83.44 124 SER A C 1
ATOM 887 O O . SER A 1 124 ? 15.432 -6.198 -38.633 1.00 83.44 124 SER A O 1
ATOM 889 N N . ALA A 1 125 ? 13.271 -5.604 -38.433 1.00 79.31 125 ALA A N 1
ATOM 890 C CA . ALA A 1 125 ? 12.858 -6.735 -37.600 1.00 79.31 125 ALA A CA 1
ATOM 891 C C . ALA A 1 125 ? 12.933 -8.106 -38.305 1.00 79.31 125 ALA A C 1
ATOM 893 O O . ALA A 1 125 ? 12.866 -9.130 -37.630 1.00 79.31 125 ALA A O 1
ATOM 894 N N . GLY A 1 126 ? 13.076 -8.131 -39.635 1.00 82.56 126 GLY A N 1
ATOM 895 C CA . GLY A 1 126 ? 13.223 -9.351 -40.440 1.00 82.56 126 GLY A CA 1
ATOM 896 C C . GLY A 1 126 ? 14.626 -9.573 -41.011 1.00 82.56 126 GLY A C 1
ATOM 897 O O . GLY A 1 126 ? 14.813 -10.474 -41.822 1.00 82.56 126 GLY A O 1
ATOM 898 N N . ARG A 1 127 ? 15.604 -8.738 -40.644 1.00 88.19 127 ARG A N 1
ATOM 899 C CA . ARG A 1 127 ? 16.968 -8.797 -41.181 1.00 88.19 127 ARG A CA 1
ATOM 900 C C . ARG A 1 127 ? 17.880 -9.607 -40.262 1.00 88.19 127 ARG A C 1
ATOM 902 O O . ARG A 1 127 ? 17.845 -9.425 -39.051 1.00 88.19 127 ARG A O 1
ATOM 909 N N . GLU A 1 128 ? 18.727 -10.453 -40.846 1.00 89.06 128 GLU A N 1
ATOM 910 C CA . GLU A 1 128 ? 19.616 -11.353 -40.091 1.00 89.06 128 GLU A CA 1
ATOM 911 C C . GLU A 1 128 ? 21.024 -10.778 -39.848 1.00 89.06 128 GLU A C 1
ATOM 913 O O . GLU A 1 128 ? 21.696 -11.190 -38.910 1.00 89.06 128 GLU A O 1
ATOM 918 N N . SER A 1 129 ? 21.469 -9.807 -40.657 1.00 91.88 129 SER A N 1
ATOM 919 C CA . SER A 1 129 ? 22.820 -9.227 -40.575 1.00 91.88 129 SER A CA 1
ATOM 920 C C . SER A 1 129 ? 22.837 -7.743 -40.949 1.00 91.88 129 SER A C 1
ATOM 922 O O . SER A 1 129 ? 22.186 -7.331 -41.916 1.00 91.88 129 SER A O 1
ATOM 924 N N . PHE A 1 130 ? 23.589 -6.937 -40.198 1.00 92.69 130 PHE A N 1
ATOM 925 C CA . PHE A 1 130 ? 23.581 -5.475 -40.257 1.00 92.69 130 PHE A CA 1
ATOM 926 C C . PHE A 1 130 ? 24.998 -4.924 -40.479 1.00 92.69 130 PHE A C 1
ATOM 928 O O . PHE A 1 130 ? 25.884 -5.233 -39.690 1.00 92.69 130 PHE A O 1
ATOM 935 N N . PRO A 1 131 ? 25.243 -4.103 -41.514 1.00 93.44 131 PRO A N 1
ATOM 936 C CA . PRO A 1 131 ? 26.576 -3.559 -41.760 1.00 93.44 131 PRO A CA 1
ATOM 937 C C . PRO A 1 131 ? 26.986 -2.527 -40.702 1.00 93.44 131 PRO A C 1
ATOM 939 O O . PRO A 1 131 ? 26.133 -1.917 -40.052 1.00 93.44 131 PRO A O 1
ATOM 942 N N . GLU A 1 132 ? 28.293 -2.293 -40.571 1.00 93.88 132 GLU A N 1
ATOM 943 C CA . GLU A 1 132 ? 28.848 -1.218 -39.740 1.00 93.88 132 GLU A CA 1
ATOM 944 C C . GLU A 1 132 ? 28.158 0.128 -40.036 1.00 93.88 132 GLU A C 1
ATOM 946 O O . GLU A 1 132 ? 27.884 0.477 -41.187 1.00 93.88 132 GLU A O 1
ATOM 951 N N . GLY A 1 133 ? 27.843 0.884 -38.985 1.00 91.75 133 GLY A N 1
ATOM 952 C CA . GLY A 1 133 ? 27.147 2.169 -39.068 1.00 91.75 133 GLY A CA 1
ATOM 953 C C . GLY A 1 133 ? 25.631 2.056 -39.254 1.00 91.75 133 GLY A C 1
ATOM 954 O O . GLY A 1 133 ? 24.922 3.054 -39.095 1.00 91.75 133 GLY A O 1
ATOM 955 N N . TYR A 1 134 ? 25.093 0.861 -39.526 1.00 93.06 134 TYR A N 1
ATOM 956 C CA . TYR A 1 134 ? 23.649 0.664 -39.615 1.00 93.06 134 TYR A CA 1
ATOM 957 C C . TYR A 1 134 ? 22.988 0.901 -38.255 1.00 93.06 134 TYR A C 1
ATOM 959 O O . TYR A 1 134 ? 23.455 0.405 -37.228 1.00 93.06 134 TYR A O 1
ATOM 967 N N . SER A 1 135 ? 21.885 1.650 -38.247 1.00 93.75 135 SER A N 1
ATOM 968 C CA . SER A 1 135 ? 21.167 2.011 -37.025 1.00 93.75 135 SER A CA 1
ATOM 969 C C . SER A 1 135 ? 19.741 1.477 -37.050 1.00 93.75 135 SER A C 1
ATOM 971 O O . SER A 1 135 ? 18.964 1.800 -37.945 1.00 93.75 135 SER A O 1
ATOM 973 N N . VAL A 1 136 ? 19.390 0.673 -36.049 1.00 94.19 136 VAL A N 1
ATOM 974 C CA . VAL A 1 136 ? 18.032 0.147 -35.865 1.00 94.19 136 VAL A CA 1
ATOM 975 C C . VAL A 1 136 ? 17.259 1.026 -34.892 1.00 94.19 136 VAL A C 1
ATOM 977 O O . VAL A 1 136 ? 17.817 1.502 -33.903 1.00 94.19 136 VAL A O 1
ATOM 980 N N . THR A 1 137 ? 15.970 1.232 -35.164 1.00 94.50 137 THR A N 1
ATOM 981 C CA . THR A 1 137 ? 15.075 2.042 -34.324 1.00 94.50 137 THR A CA 1
ATOM 982 C C . THR A 1 137 ? 14.159 1.148 -33.499 1.00 94.50 137 THR A C 1
ATOM 984 O O . THR A 1 137 ? 13.716 0.097 -33.962 1.00 94.50 137 THR A O 1
ATOM 987 N N . TYR A 1 138 ? 13.847 1.579 -32.282 1.00 95.56 138 TYR A N 1
ATOM 988 C CA . TYR A 1 138 ? 13.010 0.856 -31.339 1.00 95.56 138 TYR A CA 1
ATOM 989 C C . TYR A 1 138 ? 11.740 1.627 -30.970 1.00 95.56 138 TYR A C 1
ATOM 991 O O . TYR A 1 138 ? 11.731 2.848 -30.818 1.00 95.56 138 TYR A O 1
ATOM 999 N N . THR A 1 139 ? 10.671 0.877 -30.731 1.00 94.94 139 THR A N 1
ATOM 1000 C CA . THR A 1 139 ? 9.418 1.331 -30.121 1.00 94.94 139 THR A CA 1
ATOM 1001 C C . THR A 1 139 ? 9.272 0.732 -28.726 1.00 94.94 139 THR A C 1
ATOM 1003 O O . THR A 1 139 ? 9.618 -0.429 -28.508 1.00 94.94 139 THR A O 1
ATOM 1006 N N . CYS A 1 140 ? 8.756 1.497 -27.766 1.00 95.69 140 CYS A N 1
ATOM 1007 C CA . CYS A 1 140 ? 8.585 1.002 -26.399 1.00 95.69 140 CYS A CA 1
ATOM 1008 C C . CYS A 1 140 ? 7.530 -0.106 -26.322 1.00 95.69 140 CYS A C 1
ATOM 1010 O O . CYS A 1 140 ? 6.508 -0.055 -27.007 1.00 95.69 140 CYS A O 1
ATOM 1012 N N . ARG A 1 141 ? 7.777 -1.106 -25.469 1.00 95.12 141 ARG A N 1
ATOM 1013 C CA . ARG A 1 141 ? 6.796 -2.160 -25.178 1.00 95.12 141 ARG A CA 1
ATOM 1014 C C . ARG A 1 141 ? 5.600 -1.598 -24.397 1.00 95.12 141 ARG A C 1
ATOM 1016 O O . ARG A 1 141 ? 5.741 -0.573 -23.727 1.00 95.12 141 ARG A O 1
ATOM 1023 N N . PRO A 1 142 ? 4.442 -2.281 -24.421 1.00 95.50 142 PRO A N 1
ATOM 1024 C CA . PRO A 1 142 ? 3.343 -1.979 -23.511 1.00 95.50 142 PRO A CA 1
ATOM 1025 C C . PRO A 1 142 ? 3.812 -1.931 -22.051 1.00 95.50 142 PRO A C 1
ATOM 1027 O O . PRO A 1 142 ? 4.665 -2.719 -21.647 1.00 95.50 142 PRO A O 1
ATOM 1030 N N . GLY A 1 143 ? 3.296 -0.970 -21.283 1.00 95.44 143 GLY A N 1
ATOM 1031 C CA . GLY A 1 143 ? 3.773 -0.683 -19.922 1.00 95.44 143 GLY A CA 1
ATOM 1032 C C . GLY A 1 143 ? 4.984 0.259 -19.849 1.00 95.44 143 GLY A C 1
ATOM 1033 O O . GLY A 1 143 ? 5.336 0.704 -18.760 1.00 95.44 143 GLY A O 1
ATOM 1034 N N . TYR A 1 144 ? 5.572 0.638 -20.989 1.00 96.38 144 TYR A N 1
ATOM 1035 C CA . TYR A 1 144 ? 6.667 1.608 -21.080 1.00 96.38 144 TYR A CA 1
ATOM 1036 C C . TYR A 1 144 ? 6.273 2.842 -21.903 1.00 96.38 144 TYR A C 1
ATOM 1038 O O . TYR A 1 144 ? 5.385 2.796 -22.759 1.00 96.38 144 TYR A O 1
ATOM 1046 N N . GLN A 1 145 ? 6.937 3.965 -21.640 1.00 95.62 145 GLN A N 1
ATOM 1047 C CA . GLN A 1 145 ? 6.782 5.238 -22.341 1.00 95.62 145 GLN A C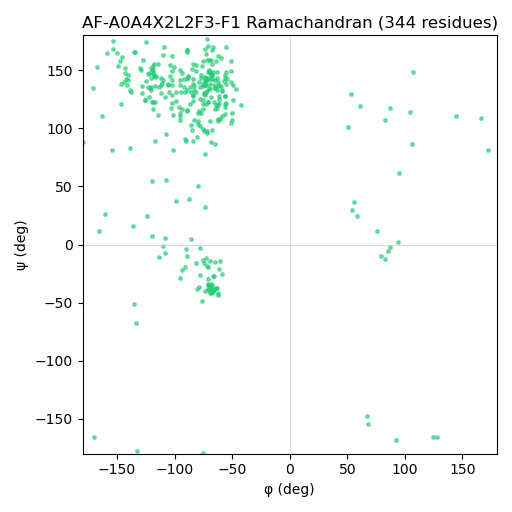A 1
ATOM 1048 C C . GLN A 1 145 ? 8.126 5.777 -22.839 1.00 95.62 145 GLN A C 1
ATOM 1050 O O . GLN A 1 145 ? 9.190 5.396 -22.358 1.00 95.62 145 GLN A O 1
ATOM 1055 N N . ARG A 1 146 ? 8.073 6.659 -23.839 1.00 96.06 146 ARG A N 1
ATOM 1056 C CA . ARG A 1 146 ? 9.249 7.182 -24.535 1.00 96.06 146 ARG A CA 1
ATOM 1057 C C . ARG A 1 146 ? 9.945 8.277 -23.716 1.00 96.06 146 ARG A C 1
ATOM 1059 O O . ARG A 1 146 ? 9.409 9.376 -23.600 1.00 96.06 146 ARG A O 1
ATOM 1066 N N . ASN A 1 147 ? 11.173 8.028 -23.264 1.00 97.06 147 ASN A N 1
ATOM 1067 C CA . ASN A 1 147 ? 12.009 9.039 -22.613 1.00 97.06 147 ASN A CA 1
ATOM 1068 C C . ASN A 1 147 ? 12.778 9.875 -23.651 1.00 97.06 147 ASN A C 1
ATOM 1070 O O . ASN A 1 147 ? 13.826 9.469 -24.159 1.00 97.06 147 ASN A O 1
ATOM 1074 N N . ARG A 1 148 ? 12.258 11.061 -23.975 1.00 96.31 148 ARG A N 1
ATOM 1075 C CA . ARG A 1 148 ? 12.753 11.908 -25.076 1.00 96.31 148 ARG A CA 1
ATOM 1076 C C . ARG A 1 148 ? 14.216 12.359 -24.943 1.00 96.31 148 ARG A C 1
ATOM 1078 O O . ARG A 1 148 ? 14.782 12.762 -25.952 1.00 96.31 148 ARG A O 1
ATOM 1085 N N . ASN A 1 149 ? 14.834 12.226 -23.770 1.00 96.56 149 ASN A N 1
ATOM 1086 C CA . ASN A 1 149 ? 16.226 12.625 -23.537 1.00 96.56 149 ASN A CA 1
ATOM 1087 C C . ASN A 1 149 ? 17.246 11.694 -24.214 1.00 96.56 149 ASN A C 1
ATOM 1089 O O . ASN A 1 149 ? 18.392 12.079 -24.419 1.00 96.56 149 ASN A O 1
ATOM 1093 N N . PHE A 1 150 ? 16.840 10.476 -24.581 1.00 95.81 150 PHE A N 1
ATOM 1094 C CA . PHE A 1 150 ? 17.710 9.481 -25.215 1.00 95.81 150 PHE A CA 1
ATOM 1095 C C . PHE A 1 150 ? 17.170 9.085 -26.577 1.00 95.81 150 PHE A C 1
ATOM 1097 O O . PHE A 1 150 ? 15.959 8.959 -26.717 1.00 95.81 150 PHE A O 1
ATOM 1104 N N . GLN A 1 151 ? 18.020 8.837 -27.573 1.00 94.50 151 GLN A N 1
ATOM 1105 C CA . GLN A 1 151 ? 17.559 8.327 -28.869 1.00 94.50 151 GLN A CA 1
ATOM 1106 C C . GLN A 1 151 ? 17.144 6.850 -28.770 1.00 94.50 151 GLN A C 1
ATOM 1108 O O . GLN A 1 151 ? 17.820 6.080 -28.088 1.00 94.50 151 GLN A O 1
ATOM 1113 N N . PRO A 1 152 ? 16.068 6.419 -29.457 1.00 95.44 152 PRO A N 1
ATOM 1114 C CA . PRO A 1 152 ? 15.601 5.040 -29.426 1.00 95.44 152 PRO A CA 1
ATOM 1115 C C . PRO A 1 152 ? 16.299 4.196 -30.496 1.00 95.44 152 PRO A C 1
ATOM 1117 O O . PRO A 1 152 ? 15.661 3.396 -31.176 1.00 95.44 152 PRO A O 1
ATOM 1120 N N . THR A 1 153 ? 17.592 4.426 -30.702 1.00 94.94 153 THR A N 1
ATOM 1121 C CA . THR A 1 153 ? 18.381 3.815 -31.770 1.00 94.94 153 THR A CA 1
ATOM 1122 C C . THR A 1 153 ? 19.583 3.079 -31.197 1.00 94.94 153 THR A C 1
ATOM 1124 O O . THR A 1 153 ? 20.148 3.468 -30.174 1.00 94.94 153 THR A O 1
ATOM 1127 N N . ARG A 1 154 ? 19.970 1.985 -31.853 1.00 95.38 154 ARG A N 1
ATOM 1128 C CA . ARG A 1 154 ? 21.249 1.304 -31.615 1.00 95.38 154 ARG A CA 1
ATOM 1129 C C . ARG A 1 154 ? 21.991 1.194 -32.932 1.00 95.38 154 ARG A C 1
ATOM 1131 O O . ARG A 1 154 ? 21.360 0.924 -33.950 1.00 95.38 154 ARG A O 1
ATOM 1138 N N . THR A 1 155 ? 23.301 1.384 -32.892 1.00 95.31 155 THR A N 1
ATOM 1139 C CA . THR A 1 155 ? 24.159 1.444 -34.079 1.00 95.31 155 THR A CA 1
ATOM 1140 C C . THR A 1 155 ? 25.164 0.306 -34.045 1.00 95.31 155 THR A C 1
ATOM 1142 O O . THR A 1 155 ? 25.733 0.031 -32.987 1.00 95.31 155 THR A O 1
ATOM 1145 N N . CYS A 1 156 ? 25.358 -0.355 -35.183 1.00 95.50 156 CYS A N 1
ATOM 1146 C CA . CYS A 1 156 ? 26.391 -1.366 -35.354 1.00 95.50 156 CYS A CA 1
ATOM 1147 C C . CYS A 1 156 ? 27.765 -0.688 -35.419 1.00 95.50 156 CYS A C 1
ATOM 1149 O O . CYS A 1 156 ? 27.981 0.192 -36.254 1.00 95.50 156 CYS A O 1
ATOM 1151 N N . LEU A 1 157 ? 28.664 -1.045 -34.508 1.00 94.62 157 LEU A N 1
ATOM 1152 C CA . LEU A 1 157 ? 29.998 -0.465 -34.379 1.00 94.62 157 LEU A CA 1
ATOM 1153 C C . LEU A 1 157 ? 31.015 -1.226 -35.243 1.00 94.62 157 LEU A C 1
ATOM 1155 O O . LEU A 1 157 ? 30.757 -2.336 -35.703 1.00 94.62 157 LEU A O 1
ATOM 1159 N N . ALA A 1 158 ? 32.192 -0.628 -35.445 1.00 91.44 158 ALA A N 1
ATOM 1160 C CA . ALA A 1 158 ? 33.266 -1.193 -36.271 1.00 91.44 158 ALA A CA 1
ATOM 1161 C C . ALA A 1 158 ? 33.805 -2.546 -35.770 1.00 91.44 158 ALA A C 1
ATOM 1163 O O . ALA A 1 158 ? 34.405 -3.300 -36.533 1.00 91.44 158 ALA A O 1
ATOM 1164 N N . ASP A 1 159 ? 33.597 -2.851 -34.488 1.00 90.62 159 ASP A N 1
ATOM 1165 C CA . ASP A 1 159 ? 33.983 -4.112 -33.852 1.00 90.62 159 ASP A CA 1
ATOM 1166 C C . ASP A 1 159 ? 32.929 -5.226 -34.012 1.00 90.62 159 ASP A C 1
ATOM 1168 O O . ASP A 1 159 ? 33.089 -6.306 -33.447 1.00 90.62 159 ASP A O 1
ATOM 1172 N N . GLY A 1 160 ? 31.854 -4.981 -34.771 1.00 89.75 160 GLY A N 1
ATOM 1173 C CA . GLY A 1 160 ? 30.748 -5.922 -34.951 1.00 89.75 160 GLY A CA 1
ATOM 1174 C C . GLY A 1 160 ? 29.807 -6.013 -33.748 1.00 89.75 160 GLY A C 1
ATOM 1175 O O . GLY A 1 160 ? 28.969 -6.913 -33.692 1.00 89.75 160 GLY A O 1
ATOM 1176 N N . THR A 1 161 ? 29.910 -5.095 -32.781 1.00 93.38 161 THR A N 1
ATOM 1177 C CA . THR A 1 161 ? 29.007 -5.029 -31.627 1.00 93.38 161 THR A CA 1
ATOM 1178 C C . THR A 1 161 ? 27.988 -3.900 -31.759 1.00 93.38 161 THR A C 1
ATOM 1180 O O . THR A 1 161 ? 28.191 -2.892 -32.433 1.00 93.38 161 THR A O 1
ATOM 1183 N N . TRP A 1 162 ? 26.845 -4.053 -31.094 1.00 94.88 162 TRP A N 1
ATOM 1184 C CA . TRP A 1 162 ? 25.839 -2.995 -31.037 1.00 94.88 162 TRP A CA 1
ATOM 1185 C C . TRP A 1 162 ? 26.149 -1.989 -29.935 1.00 94.88 162 TRP A C 1
ATOM 1187 O O . TRP A 1 162 ? 26.391 -2.376 -28.789 1.00 94.88 162 TRP A O 1
ATOM 1197 N N . SER A 1 163 ? 25.972 -0.699 -30.230 1.00 95.00 163 SER A N 1
ATOM 1198 C CA . SER A 1 163 ? 26.049 0.369 -29.231 1.00 95.00 163 SER A CA 1
ATOM 1199 C C . SER A 1 163 ? 25.174 0.078 -28.002 1.00 95.00 163 SER A C 1
ATOM 1201 O O . SER A 1 163 ? 24.140 -0.601 -28.080 1.00 95.00 163 SER A O 1
ATOM 1203 N N . LYS A 1 164 ? 25.596 0.567 -26.831 1.00 93.38 164 LYS A N 1
ATOM 1204 C CA . LYS A 1 164 ? 24.898 0.317 -25.563 1.00 93.38 164 LYS A CA 1
ATOM 1205 C C . LYS A 1 164 ? 23.453 0.821 -25.630 1.00 93.38 164 LYS A C 1
ATOM 1207 O O . LYS A 1 164 ? 23.204 1.955 -26.032 1.00 93.38 164 LYS A O 1
ATOM 1212 N N . ALA A 1 165 ? 22.506 -0.011 -25.198 1.00 91.88 165 ALA A N 1
ATOM 1213 C CA . ALA A 1 165 ? 21.115 0.407 -25.076 1.00 91.88 165 ALA A CA 1
ATOM 1214 C C . ALA A 1 165 ? 20.987 1.478 -23.979 1.00 91.88 165 ALA A C 1
ATOM 1216 O O . ALA A 1 165 ? 21.377 1.258 -22.832 1.00 91.88 165 ALA A O 1
ATOM 1217 N N . THR A 1 166 ? 20.461 2.644 -24.344 1.00 93.19 166 THR A N 1
ATOM 1218 C CA . THR A 1 166 ? 20.155 3.735 -23.412 1.00 93.19 166 THR A CA 1
ATOM 1219 C C . THR A 1 166 ? 18.731 3.590 -22.862 1.00 93.19 166 THR A C 1
ATOM 1221 O O . THR A 1 166 ? 17.928 2.815 -23.384 1.00 93.19 166 THR A O 1
ATOM 1224 N N . ASN A 1 167 ? 18.382 4.350 -21.819 1.00 93.50 167 ASN A N 1
ATOM 1225 C CA . ASN A 1 167 ? 17.052 4.315 -21.191 1.00 93.50 167 ASN A CA 1
ATOM 1226 C C . ASN A 1 167 ? 16.007 5.120 -21.987 1.00 93.50 167 ASN A C 1
ATOM 1228 O O . ASN A 1 167 ? 15.294 5.959 -21.448 1.00 93.50 167 ASN A O 1
ATOM 1232 N N . PHE A 1 168 ? 15.909 4.883 -23.296 1.00 96.19 168 PHE A N 1
ATOM 1233 C CA . PHE A 1 168 ? 14.960 5.569 -24.179 1.00 96.19 168 PHE A CA 1
ATOM 1234 C C . PHE A 1 168 ? 13.498 5.126 -23.974 1.00 96.19 168 PHE A C 1
ATOM 1236 O O . PHE A 1 168 ? 12.586 5.795 -24.474 1.00 96.19 168 PHE A O 1
ATOM 1243 N N . CYS A 1 169 ? 13.265 4.038 -23.235 1.00 96.88 169 CYS A N 1
ATOM 1244 C CA . CYS A 1 169 ? 11.952 3.623 -22.749 1.00 96.88 169 CYS A CA 1
ATOM 1245 C C . CYS A 1 169 ? 11.991 3.440 -21.233 1.00 96.88 169 CYS A C 1
ATOM 1247 O O . CYS A 1 169 ? 12.781 2.652 -20.719 1.00 96.88 169 CYS A O 1
ATOM 1249 N N . GLU A 1 170 ? 11.105 4.132 -20.531 1.00 96.31 170 GLU A N 1
ATOM 1250 C CA . GLU A 1 170 ? 10.957 4.064 -19.078 1.00 96.31 170 GLU A CA 1
ATOM 1251 C C . GLU A 1 170 ? 9.605 3.458 -18.714 1.00 96.31 170 GLU A C 1
ATOM 1253 O O . GLU A 1 170 ? 8.668 3.487 -19.515 1.00 96.31 170 GLU A O 1
ATOM 1258 N N . LYS A 1 171 ? 9.500 2.865 -17.526 1.00 96.81 171 LYS A N 1
ATOM 1259 C CA . LYS A 1 171 ? 8.236 2.289 -17.068 1.00 96.81 171 LYS A CA 1
ATOM 1260 C C . LYS A 1 171 ? 7.182 3.394 -16.955 1.00 96.81 171 LYS A C 1
ATOM 1262 O O . LYS A 1 171 ? 7.464 4.478 -16.452 1.00 96.81 171 LYS A O 1
ATOM 1267 N N . LYS A 1 172 ? 5.958 3.116 -17.402 1.00 96.94 172 LYS A N 1
ATOM 1268 C CA . LYS A 1 172 ? 4.816 4.000 -17.151 1.00 96.94 172 LYS A CA 1
ATOM 1269 C C . LYS A 1 172 ? 4.489 4.002 -15.666 1.00 96.94 172 LYS A C 1
ATOM 1271 O O . LYS A 1 172 ? 4.622 2.975 -14.999 1.00 96.94 172 LYS A O 1
ATOM 1276 N N . ARG A 1 173 ? 4.024 5.146 -15.176 1.00 96.44 173 ARG A N 1
ATOM 1277 C CA . ARG A 1 173 ? 3.581 5.306 -13.794 1.00 96.44 173 ARG A CA 1
ATOM 1278 C C . ARG A 1 173 ? 2.104 4.962 -13.667 1.00 96.44 173 ARG A C 1
ATOM 1280 O O . ARG A 1 173 ? 1.305 5.418 -14.486 1.00 96.44 173 ARG A O 1
ATOM 1287 N N . CYS A 1 174 ? 1.755 4.165 -12.664 1.00 96.81 174 CYS A N 1
ATOM 1288 C CA . CYS A 1 174 ? 0.362 3.958 -12.303 1.00 96.81 174 CYS A CA 1
ATOM 1289 C C . CYS A 1 174 ? -0.243 5.244 -11.725 1.00 96.81 174 CYS A C 1
ATOM 1291 O O . CYS A 1 174 ? 0.487 6.098 -11.209 1.00 96.81 174 CYS A O 1
ATOM 1293 N N . PRO A 1 175 ? -1.574 5.409 -11.814 1.00 95.38 175 PRO A N 1
ATOM 1294 C CA . PRO A 1 175 ? -2.266 6.486 -11.122 1.00 95.38 175 PRO A CA 1
ATOM 1295 C C . PRO A 1 175 ? -1.959 6.450 -9.624 1.00 95.38 175 PRO A C 1
ATOM 1297 O O . PRO A 1 175 ? -1.777 5.374 -9.052 1.00 95.38 175 PRO A O 1
ATOM 1300 N N . ASN A 1 176 ? -1.933 7.614 -8.977 1.00 94.06 176 ASN A N 1
ATOM 1301 C CA . ASN A 1 176 ? -1.923 7.635 -7.519 1.00 94.06 176 ASN A CA 1
ATOM 1302 C C . ASN A 1 176 ? -3.220 6.976 -7.023 1.00 94.06 176 ASN A C 1
ATOM 1304 O O . ASN A 1 176 ? -4.302 7.373 -7.455 1.00 94.06 176 ASN A O 1
ATOM 1308 N N . ILE A 1 177 ? -3.102 5.957 -6.171 1.00 93.06 177 ILE A N 1
ATOM 1309 C CA . ILE A 1 177 ? -4.259 5.199 -5.684 1.00 93.06 177 ILE A CA 1
ATOM 1310 C C . ILE A 1 177 ? -5.078 5.976 -4.643 1.00 93.06 177 ILE A C 1
ATOM 1312 O O . ILE A 1 177 ? -6.238 5.649 -4.413 1.00 93.06 177 ILE A O 1
ATOM 1316 N N . GLY A 1 178 ? -4.502 7.038 -4.074 1.00 93.62 178 GLY A N 1
ATOM 1317 C CA . GLY A 1 178 ? -5.123 7.847 -3.031 1.00 93.62 178 GLY A CA 1
ATOM 1318 C C . GLY A 1 178 ? -4.769 7.371 -1.625 1.00 93.62 178 GLY A C 1
ATOM 1319 O O . GLY A 1 178 ? -3.853 6.573 -1.430 1.00 93.62 178 GLY A O 1
ATOM 1320 N N . GLU A 1 179 ? -5.492 7.903 -0.645 1.00 94.94 179 GLU A N 1
ATOM 1321 C CA . GLU A 1 179 ? -5.302 7.609 0.775 1.00 94.94 179 GLU A CA 1
ATOM 1322 C C . GLU A 1 179 ? -6.373 6.633 1.271 1.00 94.94 179 GLU A C 1
ATOM 1324 O O . GLU A 1 179 ? -7.540 6.726 0.887 1.00 94.94 179 GLU A O 1
ATOM 1329 N N . LEU A 1 180 ? -5.978 5.709 2.148 1.00 97.62 180 LEU A N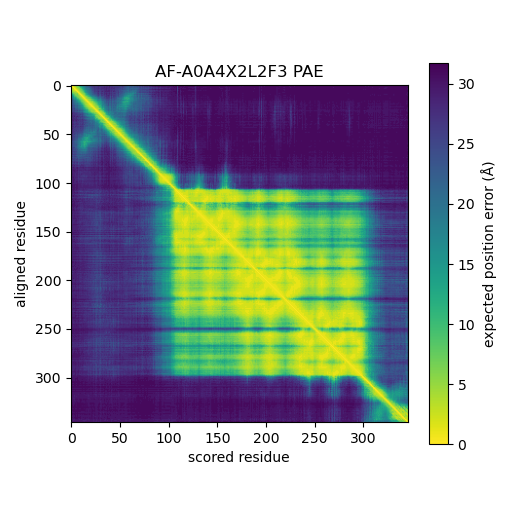 1
ATOM 1330 C CA . LEU A 1 180 ? -6.877 4.745 2.776 1.00 97.62 180 LEU A CA 1
ATOM 1331 C C . LEU A 1 180 ? -7.319 5.273 4.145 1.00 97.62 180 LEU A C 1
ATOM 1333 O O . LEU A 1 180 ? -6.519 5.349 5.071 1.00 97.62 180 LEU A O 1
ATOM 1337 N N . ALA A 1 181 ? -8.592 5.645 4.282 1.00 97.56 181 ALA A N 1
ATOM 1338 C CA . ALA A 1 181 ? -9.124 6.125 5.556 1.00 97.56 181 ALA A CA 1
ATOM 1339 C C . ALA A 1 181 ? -9.072 5.027 6.633 1.00 97.56 181 ALA A C 1
ATOM 1341 O O . ALA A 1 181 ? -9.520 3.908 6.386 1.00 97.56 181 ALA A O 1
ATOM 1342 N N . ASN A 1 182 ? -8.588 5.372 7.832 1.00 97.62 182 ASN A N 1
ATOM 1343 C CA . ASN A 1 182 ? -8.336 4.439 8.942 1.00 97.62 182 ASN A CA 1
ATOM 1344 C C . ASN A 1 182 ? -7.394 3.284 8.555 1.00 97.62 182 ASN A C 1
ATOM 1346 O O . ASN A 1 182 ? -7.600 2.129 8.944 1.00 97.62 182 ASN A O 1
ATOM 1350 N N . GLY A 1 183 ? -6.400 3.587 7.723 1.00 97.44 183 GLY A N 1
ATOM 1351 C CA . GLY A 1 183 ? -5.399 2.638 7.277 1.00 97.44 183 GLY A CA 1
ATOM 1352 C C . GLY A 1 183 ? -4.249 3.299 6.529 1.00 97.44 183 GLY A C 1
ATOM 1353 O O . GLY A 1 183 ? -4.041 4.513 6.559 1.00 97.44 183 GLY A O 1
ATOM 1354 N N . HIS A 1 184 ? -3.475 2.464 5.847 1.00 97.38 184 HIS A N 1
ATOM 1355 C CA . HIS A 1 184 ? -2.239 2.832 5.181 1.00 97.38 184 HIS A CA 1
ATOM 1356 C C . HIS A 1 184 ? -2.114 2.126 3.830 1.00 97.38 184 HIS A C 1
ATOM 1358 O O . HIS A 1 184 ? -2.456 0.948 3.681 1.00 97.38 184 HIS A O 1
ATOM 1364 N N . VAL A 1 185 ? -1.586 2.868 2.857 1.00 97.56 185 VAL A N 1
ATOM 1365 C CA . VAL A 1 185 ? -1.117 2.343 1.574 1.00 97.56 185 VAL A CA 1
ATOM 1366 C C . VAL A 1 185 ? 0.401 2.245 1.659 1.00 97.56 185 VAL A C 1
ATOM 1368 O O . VAL A 1 185 ? 1.090 3.265 1.703 1.00 97.56 185 VAL A O 1
ATOM 1371 N N . ASN A 1 186 ? 0.929 1.027 1.682 1.00 96.62 186 ASN A N 1
ATOM 1372 C CA . ASN A 1 186 ? 2.355 0.790 1.863 1.00 96.62 186 ASN A CA 1
ATOM 1373 C C . ASN A 1 186 ? 3.009 0.610 0.489 1.00 96.62 186 ASN A C 1
ATOM 1375 O O . ASN A 1 186 ? 2.675 -0.315 -0.259 1.00 96.62 186 ASN A O 1
ATOM 1379 N N . ILE A 1 187 ? 3.934 1.516 0.174 1.00 95.19 187 ILE A N 1
ATOM 1380 C CA . ILE A 1 187 ? 4.691 1.569 -1.079 1.00 95.19 187 ILE A CA 1
ATOM 1381 C C . ILE A 1 187 ? 6.164 1.358 -0.727 1.00 95.19 187 ILE A C 1
ATOM 1383 O O . ILE A 1 187 ? 6.705 2.113 0.077 1.00 95.19 187 ILE A O 1
ATOM 1387 N N . GLU A 1 188 ? 6.808 0.348 -1.312 1.00 87.44 188 GLU A N 1
ATOM 1388 C CA . GLU A 1 188 ? 8.212 0.030 -1.006 1.00 87.44 188 GLU A CA 1
ATOM 1389 C C . GLU A 1 188 ? 9.198 1.005 -1.666 1.00 87.44 188 GLU A C 1
ATOM 1391 O O . GLU A 1 188 ? 10.092 1.526 -1.005 1.00 87.44 188 GLU A O 1
ATOM 1396 N N . GLU A 1 189 ? 9.025 1.269 -2.965 1.00 87.19 189 GLU A N 1
ATOM 1397 C CA . GLU A 1 189 ? 9.949 2.102 -3.748 1.00 87.19 189 GLU A CA 1
ATOM 1398 C C . GLU A 1 189 ? 9.207 3.135 -4.608 1.00 87.19 189 GLU A C 1
ATOM 1400 O O . GLU A 1 189 ? 9.303 4.339 -4.379 1.00 87.19 189 GLU A O 1
ATOM 1405 N N . ASP A 1 190 ? 8.465 2.672 -5.618 1.00 92.50 190 ASP A N 1
ATOM 1406 C CA . ASP A 1 190 ? 7.819 3.525 -6.619 1.00 92.50 190 ASP A CA 1
ATOM 1407 C C . ASP A 1 190 ? 6.529 2.875 -7.152 1.00 92.50 190 ASP A C 1
ATOM 1409 O O . ASP A 1 190 ? 6.306 1.672 -7.006 1.00 92.50 190 ASP A O 1
ATOM 1413 N N . ILE A 1 191 ? 5.683 3.657 -7.821 1.00 96.19 191 ILE A N 1
ATOM 1414 C CA . ILE A 1 191 ? 4.381 3.240 -8.366 1.00 96.19 191 ILE A CA 1
ATOM 1415 C C . ILE A 1 191 ? 4.411 3.132 -9.895 1.00 96.19 191 ILE A C 1
ATOM 1417 O O . ILE A 1 191 ? 3.636 3.769 -10.610 1.00 96.19 191 ILE A O 1
ATOM 1421 N N . VAL A 1 192 ? 5.342 2.341 -10.420 1.00 96.81 192 VAL A N 1
ATOM 1422 C CA . VAL A 1 192 ? 5.555 2.142 -11.862 1.00 96.81 192 VAL A CA 1
ATOM 1423 C C . VAL A 1 192 ? 5.126 0.747 -12.312 1.00 96.81 192 VAL A C 1
ATOM 1425 O O . VAL A 1 192 ? 4.841 -0.122 -11.499 1.00 96.81 192 VAL A O 1
ATOM 1428 N N . PHE A 1 193 ? 5.071 0.511 -13.623 1.00 97.06 193 PHE A N 1
ATOM 1429 C CA . PHE A 1 193 ? 4.711 -0.793 -14.185 1.00 97.06 193 PHE A CA 1
ATOM 1430 C C . PHE A 1 193 ? 5.504 -1.954 -13.550 1.00 97.06 193 PHE A C 1
ATOM 1432 O O . PHE A 1 193 ? 6.744 -1.971 -13.550 1.00 97.06 193 PHE A O 1
ATOM 1439 N N . GLY A 1 194 ? 4.765 -2.932 -13.025 1.00 95.50 194 GLY A N 1
ATOM 1440 C CA . GLY A 1 194 ? 5.273 -4.086 -12.291 1.00 95.50 194 GLY A CA 1
ATOM 1441 C C . GLY A 1 194 ? 5.477 -3.871 -10.787 1.00 95.50 194 GLY A C 1
ATOM 1442 O O . GLY A 1 194 ? 5.874 -4.822 -10.127 1.00 95.50 194 GLY A O 1
ATOM 1443 N N . SER A 1 195 ? 5.238 -2.671 -10.245 1.00 97.06 195 SER A N 1
ATOM 1444 C CA . SER A 1 195 ? 5.252 -2.425 -8.797 1.00 97.06 195 SER A CA 1
ATOM 1445 C C . SER A 1 195 ? 4.043 -3.058 -8.110 1.00 97.06 195 SER A C 1
ATOM 1447 O O . SER A 1 195 ? 2.934 -3.001 -8.645 1.00 97.06 195 SER A O 1
ATOM 1449 N N . THR A 1 196 ? 4.246 -3.571 -6.899 1.00 96.81 196 THR A N 1
ATOM 1450 C CA . THR A 1 196 ? 3.183 -4.057 -6.008 1.00 96.81 196 THR A CA 1
ATOM 1451 C C . THR A 1 196 ? 3.065 -3.123 -4.810 1.00 96.81 196 THR A C 1
ATOM 1453 O O . THR A 1 196 ? 4.074 -2.668 -4.277 1.00 96.81 196 THR A O 1
ATOM 1456 N N . ILE A 1 197 ? 1.835 -2.835 -4.394 1.00 97.31 197 ILE A N 1
ATOM 1457 C CA . ILE A 1 197 ? 1.532 -2.098 -3.162 1.00 97.31 197 ILE A CA 1
ATOM 1458 C C . ILE A 1 197 ? 0.681 -2.969 -2.245 1.00 97.31 197 ILE A C 1
ATOM 1460 O O . ILE A 1 197 ? -0.078 -3.816 -2.722 1.00 97.31 197 ILE A O 1
ATOM 1464 N N . THR A 1 198 ? 0.789 -2.744 -0.937 1.00 97.75 198 THR A N 1
ATOM 1465 C CA . THR A 1 198 ? -0.011 -3.459 0.069 1.00 97.75 198 THR A CA 1
ATOM 1466 C C . THR A 1 198 ? -0.857 -2.485 0.876 1.00 97.75 198 THR A C 1
ATOM 1468 O O . THR A 1 198 ? -0.441 -1.350 1.110 1.00 97.75 198 THR A O 1
ATOM 1471 N N . PHE A 1 199 ? -2.007 -2.941 1.349 1.00 98.06 199 PHE A N 1
ATOM 1472 C CA . PHE A 1 199 ? -2.911 -2.175 2.194 1.00 98.06 199 PHE A CA 1
ATOM 1473 C C . PHE A 1 199 ? -2.953 -2.759 3.604 1.00 98.06 199 PHE A C 1
ATOM 1475 O O . PHE A 1 199 ? -2.942 -3.977 3.796 1.00 98.06 199 PHE A O 1
ATOM 1482 N N . SER A 1 200 ? -3.052 -1.885 4.598 1.00 97.25 200 SER A N 1
ATOM 1483 C CA . SER A 1 200 ? -3.244 -2.262 6.000 1.00 97.25 200 SER A CA 1
ATOM 1484 C C . SER A 1 200 ? -4.217 -1.306 6.673 1.00 97.25 200 SER A C 1
ATOM 1486 O O . SER A 1 200 ? -4.215 -0.126 6.350 1.00 97.25 200 SER A O 1
ATOM 1488 N N . CYS A 1 201 ? -5.025 -1.794 7.610 1.00 97.94 201 CYS A N 1
ATOM 1489 C CA . CYS A 1 201 ? -5.925 -0.952 8.397 1.00 97.94 201 CYS A CA 1
ATOM 1490 C C . CYS A 1 201 ? -5.350 -0.661 9.784 1.00 97.94 201 CYS A C 1
ATOM 1492 O O . CYS A 1 201 ? -4.590 -1.465 10.333 1.00 97.94 201 CYS A O 1
ATOM 1494 N N . ASP A 1 202 ? -5.747 0.476 10.347 1.00 97.31 202 ASP A N 1
ATOM 1495 C CA . ASP A 1 202 ? -5.392 0.887 11.700 1.00 97.31 202 ASP A CA 1
ATOM 1496 C C . ASP A 1 202 ? -5.970 -0.083 12.734 1.00 97.31 202 ASP A C 1
ATOM 1498 O O . ASP A 1 202 ? -6.968 -0.772 12.499 1.00 97.31 202 ASP A O 1
ATOM 1502 N N . LYS A 1 203 ? -5.371 -0.117 13.929 1.00 95.69 203 LYS A N 1
ATOM 1503 C CA . LYS A 1 203 ? -5.865 -0.966 15.018 1.00 95.69 203 LYS A CA 1
ATOM 1504 C C . LYS A 1 203 ? -7.334 -0.650 15.331 1.00 95.69 203 LYS A C 1
ATOM 1506 O O . LYS A 1 203 ? -7.675 0.497 15.604 1.00 95.69 203 LYS A O 1
ATOM 1511 N N . GLY A 1 204 ? -8.177 -1.684 15.354 1.00 96.88 204 GLY A N 1
ATOM 1512 C CA . GLY A 1 204 ? -9.622 -1.537 15.554 1.00 96.88 204 GLY A CA 1
ATOM 1513 C C . GLY A 1 204 ? -10.437 -1.446 14.264 1.00 96.88 204 GLY A C 1
ATOM 1514 O O . GLY A 1 204 ? -11.658 -1.322 14.338 1.00 96.88 204 GLY A O 1
ATOM 1515 N N . PHE A 1 205 ? -9.788 -1.547 13.101 1.00 97.88 205 PHE A N 1
ATOM 1516 C CA . PHE A 1 205 ? -10.438 -1.591 11.797 1.00 97.88 205 PHE A CA 1
ATOM 1517 C C . PHE A 1 205 ? -10.076 -2.875 11.041 1.00 97.88 205 PHE A C 1
ATOM 1519 O O . PHE A 1 205 ? -8.917 -3.284 10.972 1.00 97.88 205 PHE A O 1
ATOM 1526 N N . LEU A 1 206 ? -11.091 -3.503 10.456 1.00 96.81 206 LEU A N 1
ATOM 1527 C CA . LEU A 1 206 ? -10.996 -4.682 9.609 1.00 96.81 206 LEU A CA 1
ATOM 1528 C C . LEU A 1 206 ? -10.837 -4.264 8.142 1.00 96.81 206 LEU A C 1
ATOM 1530 O O . LEU A 1 206 ? -11.622 -3.465 7.631 1.00 96.81 206 LEU A O 1
ATOM 1534 N N . LEU A 1 207 ? -9.856 -4.850 7.454 1.00 97.56 207 LEU A N 1
ATOM 1535 C CA . LEU A 1 207 ? -9.662 -4.662 6.017 1.00 97.56 207 LEU A CA 1
ATOM 1536 C C . LEU A 1 207 ? -10.706 -5.452 5.222 1.00 97.56 207 LEU A C 1
ATOM 1538 O O . LEU A 1 207 ? -10.775 -6.678 5.319 1.00 97.56 207 LEU A O 1
ATOM 1542 N N . VAL A 1 208 ? -11.490 -4.740 4.414 1.00 97.44 208 VAL A N 1
ATOM 1543 C CA . VAL A 1 208 ? -12.498 -5.294 3.507 1.00 97.44 208 VAL A CA 1
ATOM 1544 C C . VAL A 1 208 ? -12.079 -5.007 2.067 1.00 97.44 208 VAL A C 1
ATOM 1546 O O . VAL A 1 208 ? -12.073 -3.856 1.626 1.00 97.44 208 VAL A O 1
ATOM 1549 N N . GLY A 1 209 ? -11.726 -6.067 1.340 1.00 97.00 209 GLY A N 1
ATOM 1550 C CA . GLY A 1 209 ? -11.196 -6.012 -0.023 1.00 97.00 209 GLY A CA 1
ATOM 1551 C C . GLY A 1 209 ? -9.888 -6.789 -0.153 1.00 97.00 209 GLY A C 1
ATOM 1552 O O . GLY A 1 209 ? -9.528 -7.568 0.732 1.00 97.00 209 GLY A O 1
ATOM 1553 N N . GLU A 1 210 ? -9.180 -6.568 -1.257 1.00 97.81 210 GLU A N 1
ATOM 1554 C CA . GLU A 1 210 ? -7.871 -7.172 -1.491 1.00 97.81 210 GLU A CA 1
ATOM 1555 C C . GLU A 1 210 ? -6.776 -6.456 -0.695 1.00 97.81 210 GLU A C 1
ATOM 1557 O O . GLU A 1 210 ? -6.796 -5.237 -0.513 1.00 97.81 210 GLU A O 1
ATOM 1562 N N . ARG A 1 211 ? -5.802 -7.227 -0.204 1.00 97.06 211 ARG A N 1
ATOM 1563 C CA . ARG A 1 211 ? -4.677 -6.713 0.602 1.00 97.06 211 ARG A CA 1
ATOM 1564 C C . ARG A 1 211 ? -3.553 -6.114 -0.238 1.00 97.06 211 ARG A C 1
ATOM 1566 O O . ARG A 1 211 ? -2.674 -5.455 0.305 1.00 97.06 211 ARG A O 1
ATOM 1573 N N . GLU A 1 212 ? -3.546 -6.400 -1.532 1.00 97.19 212 GLU A N 1
ATOM 1574 C CA . GLU A 1 212 ? -2.438 -6.146 -2.445 1.00 97.19 212 GLU A CA 1
ATOM 1575 C C . GLU A 1 212 ? -2.965 -5.727 -3.814 1.00 97.19 212 GLU A C 1
ATOM 1577 O O . GLU A 1 212 ? -4.020 -6.183 -4.250 1.00 97.19 212 GLU A O 1
ATOM 1582 N N . SER A 1 213 ? -2.217 -4.867 -4.504 1.00 97.69 213 SER A N 1
ATOM 1583 C CA . SER A 1 213 ? -2.537 -4.453 -5.869 1.00 97.69 213 SER A CA 1
ATOM 1584 C C . SER A 1 213 ? -1.273 -4.313 -6.713 1.00 97.69 213 SER A C 1
ATOM 1586 O O . SER A 1 213 ? -0.256 -3.781 -6.260 1.00 97.69 213 SER A O 1
ATOM 1588 N N . LEU A 1 214 ? -1.331 -4.799 -7.954 1.00 97.38 214 LEU A N 1
ATOM 1589 C CA . LEU A 1 214 ? -0.225 -4.812 -8.911 1.00 97.38 214 LEU A CA 1
ATOM 1590 C C . LEU A 1 214 ? -0.428 -3.731 -9.978 1.00 97.38 214 LEU A C 1
ATOM 1592 O O . LEU A 1 214 ? -1.479 -3.664 -10.616 1.00 97.38 214 LEU A O 1
ATOM 1596 N N . CYS A 1 215 ? 0.602 -2.925 -10.237 1.00 97.44 215 CYS A N 1
ATOM 1597 C CA . CYS A 1 215 ? 0.604 -1.974 -11.342 1.00 97.44 215 CYS A CA 1
ATOM 1598 C C . CYS A 1 215 ? 0.812 -2.715 -12.669 1.00 97.44 215 CYS A C 1
ATOM 1600 O O . CYS A 1 215 ? 1.937 -3.054 -13.050 1.00 97.44 215 CYS A O 1
ATOM 1602 N N . GLN A 1 216 ? -0.275 -2.955 -13.394 1.00 96.88 216 GLN A N 1
ATOM 1603 C CA . GLN A 1 216 ? -0.293 -3.776 -14.601 1.00 96.88 216 GLN A CA 1
ATOM 1604 C C . GLN A 1 216 ? -0.867 -3.030 -15.806 1.00 96.88 216 GLN A C 1
ATOM 1606 O O . GLN A 1 216 ? -1.315 -1.891 -15.702 1.00 96.88 216 GLN A O 1
ATOM 1611 N N . ILE A 1 217 ? -0.820 -3.658 -16.982 1.00 96.50 217 ILE A N 1
ATOM 1612 C CA . ILE A 1 217 ? -1.393 -3.079 -18.201 1.00 96.50 217 ILE A CA 1
ATOM 1613 C C . ILE A 1 217 ? -2.918 -3.172 -18.127 1.00 96.50 217 ILE A C 1
ATOM 1615 O O . ILE A 1 217 ? -3.468 -4.248 -17.909 1.00 96.50 217 ILE A O 1
ATOM 1619 N N . VAL A 1 218 ? -3.587 -2.044 -18.352 1.00 94.12 218 VAL A N 1
ATOM 1620 C CA . VAL A 1 218 ? -5.047 -1.936 -18.419 1.00 94.12 218 VAL A CA 1
ATOM 1621 C C . VAL A 1 218 ? -5.429 -1.360 -19.784 1.00 94.12 218 VAL A C 1
ATOM 1623 O O . VAL A 1 218 ? -4.914 -0.319 -20.206 1.00 94.12 218 VAL A O 1
ATOM 1626 N N . GLY A 1 219 ? -6.324 -2.047 -20.498 1.00 88.00 219 GLY A N 1
ATOM 1627 C CA . GLY A 1 219 ? -6.656 -1.726 -21.888 1.00 88.00 219 GLY A CA 1
ATOM 1628 C C . GLY A 1 219 ? -5.482 -1.979 -22.842 1.00 88.00 219 GLY A C 1
ATOM 1629 O O . GLY A 1 219 ? -4.686 -2.888 -22.633 1.00 88.00 219 GLY A O 1
ATOM 1630 N N . GLU A 1 220 ? -5.364 -1.176 -23.901 1.00 81.94 220 GLU A N 1
ATOM 1631 C CA . GLU A 1 220 ? -4.388 -1.441 -24.971 1.00 81.94 220 GLU A CA 1
ATOM 1632 C C . GLU A 1 220 ? -2.947 -1.033 -24.621 1.00 81.94 220 GLU A C 1
ATOM 1634 O O . GLU A 1 220 ? -1.995 -1.701 -25.019 1.00 81.94 220 GLU A O 1
ATOM 1639 N N . ASN A 1 221 ? -2.749 0.074 -23.893 1.00 85.50 221 ASN A N 1
ATOM 1640 C CA . ASN A 1 221 ? -1.402 0.564 -23.560 1.00 85.50 221 ASN A CA 1
ATOM 1641 C C . ASN A 1 221 ? -1.376 1.523 -22.355 1.00 85.50 221 ASN A C 1
ATOM 1643 O O . ASN A 1 221 ? -0.515 2.404 -22.274 1.00 85.50 221 ASN A O 1
ATOM 1647 N N . ARG A 1 222 ? -2.334 1.431 -21.432 1.00 93.06 222 ARG A N 1
ATOM 1648 C CA . ARG A 1 222 ? -2.294 2.193 -20.173 1.00 93.06 222 ARG A CA 1
ATOM 1649 C C . ARG A 1 222 ? -1.847 1.271 -19.051 1.00 93.06 222 ARG A C 1
ATOM 1651 O O . ARG A 1 222 ? -1.852 0.056 -19.217 1.00 93.06 222 ARG A O 1
ATOM 1658 N N . VAL A 1 223 ? -1.416 1.852 -17.940 1.00 97.12 223 VAL A N 1
ATOM 1659 C CA . VAL A 1 223 ? -1.133 1.092 -16.723 1.00 97.12 223 VAL A CA 1
ATOM 1660 C C . VAL A 1 223 ? -2.080 1.535 -15.622 1.00 97.12 223 VAL A C 1
ATOM 1662 O O . VAL A 1 223 ? -2.468 2.704 -15.571 1.00 97.12 223 VAL A O 1
ATOM 1665 N N . GLY A 1 224 ? -2.478 0.591 -14.786 1.00 96.94 224 GLY A N 1
ATOM 1666 C CA . GLY A 1 224 ? -3.397 0.794 -13.682 1.00 96.94 224 GLY A CA 1
ATOM 1667 C C . GLY A 1 224 ? -3.243 -0.309 -12.645 1.00 96.94 224 GLY A C 1
ATOM 1668 O O . GLY A 1 224 ? -2.620 -1.341 -12.900 1.00 96.94 224 GLY A O 1
ATOM 1669 N N . TRP A 1 225 ? -3.796 -0.051 -11.471 1.00 97.25 225 TRP A N 1
ATOM 1670 C CA . TRP A 1 225 ? -3.837 -1.002 -10.370 1.00 97.25 225 TRP A CA 1
ATOM 1671 C C . TRP A 1 225 ? -4.774 -2.164 -10.700 1.00 97.25 225 TRP A C 1
ATOM 1673 O O . TRP A 1 225 ? -5.831 -1.951 -11.297 1.00 97.25 225 TRP A O 1
ATOM 1683 N N . SER A 1 226 ? -4.361 -3.387 -10.361 1.00 97.12 226 SER A N 1
ATOM 1684 C CA . SER A 1 226 ? -5.159 -4.596 -10.580 1.00 97.12 226 SER A CA 1
ATOM 1685 C C . SER A 1 226 ? -6.416 -4.606 -9.722 1.00 97.12 226 SER A C 1
ATOM 1687 O O . SER A 1 226 ? -7.481 -4.952 -10.218 1.00 97.12 226 SER A O 1
ATOM 1689 N N . GLU A 1 227 ? -6.273 -4.162 -8.476 1.00 97.00 227 GLU A N 1
ATOM 1690 C CA . GLU A 1 227 ? -7.333 -4.087 -7.479 1.00 97.00 227 GLU A CA 1
ATOM 1691 C C . GLU A 1 227 ? -7.583 -2.632 -7.061 1.00 97.00 227 GLU A C 1
ATOM 1693 O O . GLU A 1 227 ? -6.625 -1.843 -6.991 1.00 97.00 227 GLU A O 1
ATOM 1698 N N . PRO A 1 228 ? -8.847 -2.256 -6.794 1.00 95.81 228 PRO A N 1
ATOM 1699 C CA . PRO A 1 228 ? -9.196 -0.931 -6.299 1.00 95.81 228 PRO A CA 1
ATOM 1700 C C . PRO A 1 228 ? -8.745 -0.730 -4.845 1.00 95.81 228 PRO A C 1
ATOM 1702 O O . PRO A 1 228 ? -8.341 -1.667 -4.159 1.00 95.81 228 PRO A O 1
ATOM 1705 N N . LEU A 1 229 ? -8.849 0.511 -4.364 1.00 96.69 229 LEU A N 1
ATOM 1706 C CA . LEU A 1 229 ? -8.600 0.830 -2.960 1.00 96.69 229 LEU A CA 1
ATOM 1707 C C . LEU A 1 229 ? -9.601 0.063 -2.060 1.00 96.69 229 LEU A C 1
ATOM 1709 O O . LEU A 1 229 ? -10.807 0.164 -2.310 1.00 96.69 229 LEU A O 1
ATOM 1713 N N . PRO A 1 230 ? -9.147 -0.682 -1.033 1.00 98.00 230 PRO A N 1
ATOM 1714 C CA . PRO A 1 230 ? -10.043 -1.376 -0.110 1.00 98.00 230 PRO A CA 1
ATOM 1715 C C . PRO A 1 230 ? -10.701 -0.401 0.879 1.00 98.00 230 PRO A C 1
ATOM 1717 O O . PRO A 1 230 ? -10.454 0.808 0.865 1.00 98.00 230 PRO A O 1
ATOM 1720 N N . HIS A 1 231 ? -11.533 -0.931 1.777 1.00 97.56 231 HIS A N 1
ATOM 1721 C CA . HIS A 1 231 ? -12.158 -0.163 2.853 1.00 97.56 231 HIS A CA 1
ATOM 1722 C C . HIS A 1 231 ? -11.790 -0.722 4.229 1.00 97.56 231 HIS A C 1
ATOM 1724 O O . HIS A 1 231 ? -11.844 -1.929 4.453 1.00 97.56 231 HIS A O 1
ATOM 1730 N N . CYS A 1 232 ? -11.454 0.166 5.165 1.00 98.25 232 CYS A N 1
ATOM 1731 C CA . CYS A 1 232 ? -11.218 -0.184 6.563 1.00 98.25 232 CYS A CA 1
ATOM 1732 C C . CYS A 1 232 ? -12.498 0.043 7.371 1.00 98.25 232 CYS A C 1
ATOM 1734 O O . CYS A 1 232 ? -12.905 1.180 7.619 1.00 98.25 232 CYS A O 1
ATOM 1736 N N . GLN A 1 233 ? -13.151 -1.046 7.763 1.00 97.62 233 GLN A N 1
ATOM 1737 C CA . GLN A 1 233 ? -14.403 -1.020 8.510 1.00 97.62 233 GLN A CA 1
ATOM 1738 C C . GLN A 1 233 ? -14.129 -1.112 10.009 1.00 97.62 233 GLN A C 1
ATOM 1740 O O . GLN A 1 233 ? -13.392 -1.989 10.446 1.00 97.62 233 GLN A O 1
ATOM 1745 N N . ILE A 1 234 ? -14.730 -0.231 10.812 1.00 97.69 234 ILE A N 1
ATOM 1746 C CA . ILE A 1 234 ? -14.555 -0.282 12.268 1.00 97.69 234 ILE A CA 1
ATOM 1747 C C . ILE A 1 234 ? -15.075 -1.608 12.834 1.00 97.69 234 ILE A C 1
ATOM 1749 O O . ILE A 1 234 ? -16.148 -2.082 12.454 1.00 97.69 234 ILE A O 1
ATOM 1753 N N . ILE A 1 235 ? -14.311 -2.205 13.743 1.00 97.88 235 ILE A N 1
ATOM 1754 C CA . ILE A 1 235 ? -14.693 -3.436 14.432 1.00 97.88 235 ILE A CA 1
ATOM 1755 C C . ILE A 1 235 ? -15.773 -3.114 15.463 1.00 97.88 235 ILE A C 1
ATOM 1757 O O . ILE A 1 235 ? -15.695 -2.116 16.186 1.00 97.88 235 ILE A O 1
ATOM 1761 N N . LEU A 1 236 ? -16.779 -3.985 15.523 1.00 96.81 236 LEU A N 1
ATOM 1762 C CA . LEU A 1 236 ? -17.931 -3.847 16.400 1.00 96.81 236 LEU A CA 1
ATOM 1763 C C . LEU A 1 236 ? -17.941 -4.951 17.455 1.00 96.81 236 LEU A C 1
ATOM 1765 O O . LEU A 1 236 ? -17.756 -6.127 17.141 1.00 96.81 236 LEU A O 1
ATOM 1769 N N . CYS A 1 237 ? -18.215 -4.571 18.698 1.00 95.94 237 CYS A N 1
ATOM 1770 C CA . CYS A 1 237 ? -18.581 -5.492 19.761 1.00 95.94 237 CYS A CA 1
ATOM 1771 C C . CYS A 1 237 ? -20.099 -5.633 19.830 1.00 95.94 237 CYS A C 1
ATOM 1773 O O . CYS A 1 237 ? -20.838 -4.654 19.691 1.00 95.94 237 CYS A O 1
ATOM 1775 N N . HIS A 1 238 ? -20.551 -6.853 20.108 1.00 94.75 238 HIS A N 1
ATOM 1776 C CA . HIS A 1 238 ? -21.928 -7.108 20.519 1.00 94.75 238 HIS A CA 1
ATOM 1777 C C . HIS A 1 238 ? -22.243 -6.395 21.843 1.00 94.75 238 HIS A C 1
ATOM 1779 O O . HIS A 1 238 ? -21.313 -6.031 22.578 1.00 94.75 238 HIS A O 1
ATOM 1785 N N . PRO A 1 239 ? -23.532 -6.213 22.181 1.00 94.81 239 PRO A N 1
ATOM 1786 C CA . PRO A 1 239 ? -23.921 -5.561 23.419 1.00 94.81 239 PRO A CA 1
ATOM 1787 C C . PRO A 1 239 ? -23.282 -6.264 24.625 1.00 94.81 239 PRO A C 1
ATOM 1789 O O . PRO A 1 239 ? -23.195 -7.497 24.645 1.00 94.81 239 PRO A O 1
ATOM 1792 N N . PRO A 1 240 ? -22.787 -5.504 25.615 1.00 93.88 240 PRO A N 1
ATOM 1793 C CA . PRO A 1 240 ? -22.161 -6.088 26.786 1.00 93.88 240 PRO A CA 1
ATOM 1794 C C . PRO A 1 240 ? -23.209 -6.856 27.612 1.00 93.88 240 PRO A C 1
ATOM 1796 O O . PRO A 1 240 ? -24.381 -6.467 27.622 1.00 93.88 240 PRO A O 1
ATOM 1799 N N . PRO A 1 241 ? -22.827 -7.944 28.306 1.00 92.31 241 PRO A N 1
ATOM 1800 C CA . PRO A 1 241 ? -23.782 -8.748 29.060 1.00 92.31 241 PRO A CA 1
ATOM 1801 C C . PRO A 1 241 ? -24.494 -7.937 30.146 1.00 92.31 241 PRO A C 1
ATOM 1803 O O . PRO A 1 241 ? -23.869 -7.197 30.905 1.00 92.31 241 PRO A O 1
ATOM 1806 N N . THR A 1 242 ? -25.806 -8.110 30.271 1.00 92.88 242 THR A N 1
ATOM 1807 C CA . THR A 1 242 ? -26.557 -7.553 31.400 1.00 92.88 242 THR A CA 1
ATOM 1808 C C . THR A 1 242 ? -26.187 -8.271 32.696 1.00 92.88 242 THR A C 1
ATOM 1810 O O . THR A 1 242 ? -25.913 -9.471 32.685 1.00 92.88 242 THR A O 1
ATOM 1813 N N . ILE A 1 243 ? -26.214 -7.548 33.817 1.00 94.69 243 ILE A N 1
ATOM 1814 C CA . ILE A 1 243 ? -25.910 -8.089 35.147 1.00 94.69 243 ILE A CA 1
ATOM 1815 C C . ILE A 1 243 ? -27.131 -7.982 36.058 1.00 94.69 243 ILE A C 1
ATOM 1817 O O . ILE A 1 243 ? -27.881 -7.006 35.985 1.00 94.69 243 ILE A O 1
ATOM 1821 N N . ASP A 1 244 ? -27.309 -8.962 36.939 1.00 95.12 244 ASP A N 1
ATOM 1822 C CA . ASP A 1 244 ? -28.373 -8.926 37.941 1.00 95.12 244 ASP A CA 1
ATOM 1823 C C . ASP A 1 244 ? -28.151 -7.772 38.919 1.00 95.12 244 ASP A C 1
ATOM 1825 O O . ASP A 1 244 ? -27.021 -7.480 39.316 1.00 95.12 244 ASP A O 1
ATOM 1829 N N . ASN A 1 245 ? -29.241 -7.115 39.324 1.00 94.88 245 AS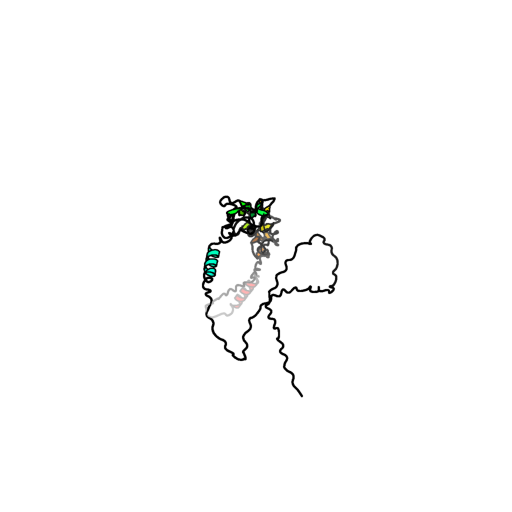N A N 1
ATOM 1830 C CA . ASN A 1 245 ? -29.220 -5.986 40.257 1.00 94.88 245 ASN A CA 1
ATOM 1831 C C . ASN A 1 245 ? -28.274 -4.846 39.842 1.00 94.88 245 ASN A C 1
ATOM 1833 O O . ASN A 1 245 ? -27.759 -4.122 40.694 1.00 94.88 245 ASN A O 1
ATOM 1837 N N . GLY A 1 246 ? -28.061 -4.653 38.541 1.00 94.00 246 GLY A N 1
ATOM 1838 C CA . GLY A 1 246 ? -27.240 -3.570 38.022 1.00 94.00 246 GLY A CA 1
ATOM 1839 C C . GLY A 1 246 ? -27.624 -3.146 36.610 1.00 94.00 246 GLY A C 1
ATOM 1840 O O . GLY A 1 246 ? -28.506 -3.710 35.969 1.00 94.00 246 GLY A O 1
ATOM 1841 N N . ARG A 1 247 ? -26.962 -2.095 36.138 1.00 93.94 247 ARG A N 1
ATOM 1842 C CA . ARG A 1 247 ? -27.094 -1.532 34.790 1.00 93.94 247 ARG A CA 1
ATOM 1843 C C . ARG A 1 247 ? -25.759 -0.954 34.340 1.00 93.94 247 ARG A C 1
ATOM 1845 O O . ARG A 1 247 ? -24.940 -0.596 35.188 1.00 93.94 247 ARG A O 1
ATOM 1852 N N . TYR A 1 248 ? -25.551 -0.811 33.038 1.00 94.44 248 TYR A N 1
ATOM 1853 C CA . TYR A 1 248 ? -24.385 -0.117 32.490 1.00 94.44 248 TYR A CA 1
ATOM 1854 C C . TYR A 1 248 ? -24.763 1.216 31.831 1.00 94.44 248 TYR A C 1
ATOM 1856 O O . TYR A 1 248 ? -25.931 1.486 31.560 1.00 94.44 248 TYR A O 1
ATOM 1864 N N . THR A 1 249 ? -23.767 2.077 31.616 1.00 90.12 249 THR A N 1
ATOM 1865 C CA . THR A 1 249 ? -23.924 3.375 30.944 1.00 90.12 249 THR A CA 1
ATOM 1866 C C . THR A 1 249 ? -24.074 3.233 29.432 1.00 90.12 249 THR A C 1
ATOM 1868 O O . THR A 1 249 ? -23.261 2.562 28.797 1.00 90.12 249 THR A O 1
ATOM 1871 N N . GLY A 1 250 ? -25.010 3.988 28.859 1.00 75.25 250 GLY A N 1
ATOM 1872 C CA . GLY A 1 250 ? -25.299 4.009 27.425 1.00 75.25 250 GLY A CA 1
ATOM 1873 C C . GLY A 1 250 ? -26.614 3.301 27.115 1.00 75.25 250 GLY A C 1
ATOM 1874 O O . GLY A 1 250 ? -27.000 2.372 27.819 1.00 75.25 250 GLY A O 1
ATOM 1875 N N . ASP A 1 251 ? -27.311 3.767 26.080 1.00 74.81 251 ASP A N 1
ATOM 1876 C CA . ASP A 1 251 ? -28.548 3.135 25.618 1.00 74.81 251 ASP A CA 1
ATOM 1877 C C . ASP A 1 251 ? -28.305 1.677 25.198 1.00 74.81 251 ASP A C 1
ATOM 1879 O O . ASP A 1 251 ? -27.174 1.281 24.887 1.00 74.81 251 ASP A O 1
ATOM 1883 N N . PHE A 1 252 ? -29.378 0.883 25.145 1.00 77.62 252 PHE A N 1
ATOM 1884 C CA . PHE A 1 252 ? -29.360 -0.441 24.525 1.00 77.62 252 PHE A CA 1
ATOM 1885 C C . PHE A 1 252 ? -29.095 -0.287 23.022 1.00 77.62 252 PHE A C 1
ATOM 1887 O O . PHE A 1 252 ? -30.012 -0.152 22.218 1.00 77.62 252 PHE A O 1
ATOM 1894 N N . LYS A 1 253 ? -27.813 -0.234 22.662 1.00 85.81 253 LYS A N 1
ATOM 1895 C CA . LYS A 1 253 ? -27.335 -0.262 21.283 1.00 85.81 253 LYS A CA 1
ATOM 1896 C C . LYS A 1 253 ? -27.134 -1.703 20.857 1.00 85.81 253 LYS A C 1
ATOM 1898 O O . LYS A 1 253 ? -26.631 -2.500 21.644 1.00 85.81 253 LYS A O 1
ATOM 1903 N N . ASP A 1 254 ? -27.429 -1.987 19.594 1.00 91.00 254 ASP A N 1
ATOM 1904 C CA . ASP A 1 254 ? -27.169 -3.300 18.998 1.00 91.00 254 ASP A CA 1
ATOM 1905 C C . ASP A 1 254 ? -25.666 -3.592 18.882 1.00 91.00 254 ASP A C 1
ATOM 1907 O O . ASP A 1 254 ? -25.261 -4.749 18.924 1.00 91.00 254 ASP A O 1
ATOM 1911 N N . TYR A 1 255 ? -24.830 -2.548 18.774 1.00 94.00 255 TYR A N 1
ATOM 1912 C CA . TYR A 1 255 ? -23.379 -2.670 18.628 1.00 94.00 255 TYR A CA 1
ATOM 1913 C C . TYR A 1 255 ? -22.613 -1.498 19.251 1.00 94.00 255 TYR A C 1
ATOM 1915 O O . TYR A 1 255 ? -23.107 -0.367 19.325 1.00 94.00 255 TYR A O 1
ATOM 1923 N N . PHE A 1 256 ? -21.372 -1.776 19.650 1.00 94.94 256 PHE A N 1
ATOM 1924 C CA . PHE A 1 256 ? -20.418 -0.808 20.190 1.00 94.94 256 PHE A CA 1
ATOM 1925 C C . PHE A 1 256 ? -19.167 -0.762 19.316 1.00 94.94 256 PHE A C 1
ATOM 1927 O O . PHE A 1 256 ? -18.607 -1.799 18.970 1.00 94.94 256 PHE A O 1
ATOM 1934 N N . ASN A 1 257 ? -18.714 0.441 18.973 1.00 96.06 257 ASN A N 1
ATOM 1935 C CA . ASN A 1 257 ? -17.501 0.634 18.182 1.00 96.06 257 ASN A CA 1
ATOM 1936 C C . ASN A 1 257 ? -16.254 0.278 19.000 1.00 96.06 257 ASN A C 1
ATOM 1938 O O . ASN A 1 257 ? -16.216 0.511 20.211 1.00 96.06 257 ASN A O 1
ATOM 1942 N N . TYR A 1 258 ? -15.203 -0.193 18.328 1.00 97.69 258 TYR A N 1
ATOM 1943 C CA . TYR A 1 258 ? -13.879 -0.352 18.926 1.00 97.69 258 TYR A CA 1
ATOM 1944 C C . TYR A 1 258 ? -13.457 0.897 19.723 1.00 97.69 258 TYR A C 1
ATOM 1946 O O . TYR A 1 258 ? -13.617 2.033 19.274 1.00 97.69 258 TYR A O 1
ATOM 1954 N N . GLY A 1 259 ? -12.937 0.677 20.932 1.00 95.88 259 GLY A N 1
ATOM 1955 C CA . GLY A 1 259 ? -12.527 1.719 21.871 1.00 95.88 259 GLY A CA 1
ATOM 1956 C C . GLY A 1 259 ? -13.657 2.323 22.715 1.00 95.88 259 GLY A C 1
ATOM 1957 O O . GLY A 1 259 ? -13.361 2.993 23.703 1.00 95.88 259 GLY A O 1
ATOM 1958 N N . GLN A 1 260 ? -14.937 2.086 22.396 1.00 95.50 260 GLN A N 1
ATOM 1959 C CA . GLN A 1 260 ? -16.037 2.531 23.260 1.00 95.50 260 GLN A CA 1
ATOM 1960 C C . GLN A 1 260 ? -16.059 1.750 24.570 1.00 95.50 260 GLN A C 1
ATOM 1962 O O . GLN A 1 260 ? -15.827 0.542 24.586 1.00 95.50 260 GLN A O 1
ATOM 1967 N N . SER A 1 261 ? -16.383 2.441 25.661 1.00 95.31 261 SER A N 1
ATOM 1968 C CA . SER A 1 261 ? -16.484 1.852 26.991 1.00 95.31 261 SER A CA 1
ATOM 1969 C C . SER A 1 261 ? -17.886 1.970 27.571 1.00 95.31 261 SER A C 1
ATOM 1971 O O . SER A 1 261 ? -18.631 2.910 27.288 1.00 95.31 261 SER A O 1
ATOM 1973 N N . VAL A 1 262 ? -18.231 1.001 28.414 1.00 95.44 262 VAL A N 1
ATOM 1974 C CA . VAL A 1 262 ? -19.422 1.031 29.261 1.00 95.44 262 VAL A CA 1
ATOM 1975 C C . VAL A 1 262 ? -19.002 0.901 30.715 1.00 95.44 262 VAL A C 1
ATOM 1977 O O . VAL A 1 262 ? -18.012 0.246 31.036 1.00 95.44 262 VAL A O 1
ATOM 1980 N N . THR A 1 263 ? -19.749 1.539 31.605 1.00 96.56 263 THR A N 1
ATOM 1981 C CA . THR A 1 263 ? -19.498 1.533 33.046 1.00 96.56 263 THR A CA 1
ATOM 1982 C C . THR A 1 263 ? -20.698 0.945 33.762 1.00 96.56 263 THR A C 1
ATOM 1984 O O . THR A 1 263 ? -21.805 1.460 33.628 1.00 96.56 263 THR A O 1
ATOM 1987 N N . TYR A 1 264 ? -20.485 -0.113 34.535 1.00 96.44 264 TYR A N 1
ATOM 1988 C CA . TYR A 1 264 ? -21.522 -0.756 35.328 1.00 96.44 264 TYR A CA 1
ATOM 1989 C C . TYR A 1 264 ? -21.768 -0.024 36.647 1.00 96.44 264 TYR A C 1
ATOM 1991 O O . TYR A 1 264 ? -20.879 0.573 37.263 1.00 96.44 264 TYR A O 1
ATOM 1999 N N . THR A 1 265 ? -23.013 -0.106 37.091 1.00 95.75 265 THR A N 1
ATOM 2000 C CA . THR A 1 265 ? -23.526 0.431 38.346 1.00 95.75 265 THR A CA 1
ATOM 2001 C C . THR A 1 265 ? -24.480 -0.588 38.951 1.00 95.75 265 THR A C 1
ATOM 2003 O O . THR A 1 265 ? -25.333 -1.124 38.246 1.00 95.75 265 THR A O 1
ATOM 2006 N N . CYS A 1 266 ? -24.325 -0.869 40.242 1.00 95.75 266 CYS A N 1
ATOM 2007 C CA . CYS A 1 266 ? -25.252 -1.726 40.968 1.00 95.75 266 CYS A CA 1
ATOM 2008 C C . CYS A 1 266 ? -26.399 -0.895 41.536 1.00 95.75 266 CYS A C 1
ATOM 2010 O O . CYS A 1 266 ? -26.206 0.252 41.944 1.00 95.75 266 CYS A O 1
ATOM 2012 N N . ASN A 1 267 ? -27.586 -1.484 41.562 1.00 94.88 267 ASN A N 1
ATOM 2013 C CA . ASN A 1 267 ? -28.729 -0.935 42.267 1.00 94.88 267 ASN A CA 1
ATOM 2014 C C . ASN A 1 267 ? -28.503 -1.117 43.772 1.00 94.88 267 ASN A C 1
ATOM 2016 O O . ASN A 1 267 ? -28.076 -2.184 44.223 1.00 94.88 267 ASN A O 1
ATOM 2020 N N . GLU A 1 268 ? -28.812 -0.094 44.561 1.00 91.44 268 GLU A N 1
ATOM 2021 C CA . GLU A 1 268 ? -28.792 -0.215 46.019 1.00 91.44 268 GLU A CA 1
ATOM 2022 C C . GLU A 1 268 ? -29.737 -1.347 46.475 1.00 91.44 268 GLU A C 1
ATOM 2024 O O . GLU A 1 268 ? -30.802 -1.518 45.874 1.00 91.44 268 GLU A O 1
ATOM 2029 N N . PRO A 1 269 ? -29.374 -2.152 47.494 1.00 91.31 269 PRO A N 1
ATOM 2030 C CA . PRO A 1 269 ? -28.218 -2.048 48.392 1.00 91.31 269 PRO A CA 1
ATOM 2031 C C . PRO A 1 269 ? -27.037 -2.958 47.982 1.00 91.31 269 PRO A C 1
ATOM 2033 O O . PRO A 1 269 ? -26.394 -3.554 48.842 1.00 91.31 269 PRO A O 1
ATOM 2036 N N . HIS A 1 270 ? -26.761 -3.137 46.689 1.00 94.12 270 HIS A N 1
ATOM 2037 C CA . HIS A 1 270 ? -25.707 -4.047 46.231 1.00 94.12 270 HIS A CA 1
ATOM 2038 C C . HIS A 1 270 ? -24.371 -3.329 46.008 1.00 94.12 270 HIS A C 1
ATOM 2040 O O . HIS A 1 270 ? -24.315 -2.187 45.551 1.00 94.12 270 HIS A O 1
ATOM 2046 N N . THR A 1 271 ? -23.279 -4.047 46.252 1.00 93.31 271 THR A N 1
ATOM 2047 C CA . THR A 1 271 ? -21.905 -3.616 45.985 1.00 93.31 271 THR A CA 1
ATOM 2048 C C . THR A 1 271 ? -21.379 -4.277 44.713 1.00 93.31 271 THR A C 1
ATOM 2050 O O . THR A 1 271 ? -21.555 -5.480 44.508 1.00 93.31 271 THR A O 1
ATOM 2053 N N . LEU A 1 272 ? -20.693 -3.494 43.875 1.00 95.56 272 LEU A N 1
ATOM 2054 C CA . LEU A 1 272 ? -20.059 -3.965 42.643 1.00 95.56 272 LEU A CA 1
ATOM 2055 C C . LEU A 1 272 ? -18.740 -4.683 42.946 1.00 95.56 272 LEU A C 1
ATOM 2057 O O . LEU A 1 272 ? -17.848 -4.113 43.573 1.00 95.56 272 LEU A O 1
ATOM 2061 N N . ILE A 1 273 ? -18.606 -5.917 42.466 1.00 95.56 273 ILE A N 1
ATOM 2062 C CA . ILE A 1 273 ? -17.406 -6.749 42.583 1.00 95.56 273 ILE A CA 1
ATOM 2063 C C . ILE A 1 273 ? -16.882 -7.063 41.179 1.00 95.56 273 ILE A C 1
ATOM 2065 O O . ILE A 1 273 ? -17.554 -7.748 40.409 1.00 95.56 273 ILE A O 1
ATOM 2069 N N . GLY A 1 274 ? -15.677 -6.592 40.857 1.00 94.88 274 GLY A N 1
ATOM 2070 C CA . GLY A 1 274 ? -15.041 -6.768 39.546 1.00 94.88 274 GLY A CA 1
ATOM 2071 C C . GLY A 1 274 ? -14.639 -5.440 38.906 1.00 94.88 274 GLY A C 1
ATOM 2072 O O . GLY A 1 274 ? -14.596 -4.407 39.577 1.00 94.88 274 GLY A O 1
ATOM 2073 N N . GLU A 1 275 ? -14.332 -5.466 37.608 1.00 95.94 275 GLU A N 1
ATOM 2074 C CA . GLU A 1 275 ? -13.976 -4.261 36.861 1.00 95.94 275 GLU A CA 1
ATOM 2075 C C . GLU A 1 275 ? -15.225 -3.421 36.575 1.00 95.94 275 GLU A C 1
ATOM 2077 O O . GLU A 1 275 ? -16.213 -3.895 36.015 1.00 95.94 275 GLU A O 1
ATOM 2082 N N . LYS A 1 276 ? -15.196 -2.155 36.997 1.00 95.38 276 LYS A N 1
ATOM 2083 C CA . LYS A 1 276 ? -16.353 -1.261 36.878 1.00 95.38 276 LYS A CA 1
ATOM 2084 C C . LYS A 1 276 ? -16.629 -0.860 35.425 1.00 95.38 276 LYS A C 1
ATOM 2086 O O . LYS A 1 276 ? -17.790 -0.671 35.067 1.00 95.38 276 LYS A O 1
ATOM 2091 N N . SER A 1 277 ? -15.589 -0.711 34.609 1.00 96.44 277 SER A N 1
ATOM 2092 C CA . SER A 1 277 ? -15.695 -0.236 33.229 1.00 96.44 277 SER A CA 1
ATOM 2093 C C . SER A 1 277 ? -14.978 -1.185 32.284 1.00 96.44 277 SER A C 1
ATOM 2095 O O . SER A 1 277 ? -13.821 -1.506 32.507 1.00 96.44 277 SER A O 1
ATOM 2097 N N . ILE A 1 278 ? -15.647 -1.589 31.211 1.00 96.31 278 ILE A N 1
ATOM 2098 C CA . ILE A 1 278 ? -15.078 -2.440 30.158 1.00 96.31 278 ILE A CA 1
ATOM 2099 C C . ILE A 1 278 ? -15.115 -1.688 28.831 1.00 96.31 278 ILE A C 1
ATOM 2101 O O . ILE A 1 278 ? -15.963 -0.813 28.642 1.00 96.31 278 ILE A O 1
ATOM 2105 N N . HIS A 1 279 ? -14.209 -2.008 27.910 1.00 96.12 279 HIS A N 1
ATOM 2106 C CA . HIS A 1 279 ? -14.151 -1.372 26.595 1.00 96.12 279 HIS A CA 1
ATOM 2107 C C . HIS A 1 279 ? -14.092 -2.389 25.459 1.00 96.12 279 HIS A C 1
ATOM 2109 O O . HIS A 1 279 ? -13.579 -3.496 25.621 1.00 96.12 279 HIS A O 1
ATOM 2115 N N . CYS A 1 280 ? -14.641 -2.006 24.308 1.00 96.94 280 CYS A N 1
ATOM 2116 C CA . CYS A 1 280 ? -14.601 -2.816 23.105 1.00 96.94 280 CYS A CA 1
ATOM 2117 C C . CYS A 1 280 ? -13.173 -2.843 22.554 1.00 96.94 280 CYS A C 1
ATOM 2119 O O . CYS A 1 280 ? -12.585 -1.799 22.264 1.00 96.94 280 CYS A O 1
ATOM 2121 N N . THR A 1 281 ? -12.616 -4.037 22.417 1.00 97.00 281 THR A N 1
ATOM 2122 C CA . THR A 1 281 ? -11.268 -4.294 21.917 1.00 97.00 281 THR A CA 1
ATOM 2123 C C . THR A 1 281 ? -11.301 -5.402 20.861 1.00 97.00 281 THR A C 1
ATOM 2125 O O . THR A 1 281 ? -12.361 -5.889 20.475 1.00 97.00 281 THR A O 1
ATOM 2128 N N . THR A 1 282 ? -10.141 -5.783 20.339 1.00 96.12 282 THR A N 1
ATOM 2129 C CA . THR A 1 282 ? -9.988 -6.915 19.422 1.00 96.12 282 THR A CA 1
ATOM 2130 C C . THR A 1 282 ? -8.662 -7.612 19.697 1.00 96.12 282 THR A C 1
ATOM 2132 O O . THR A 1 282 ? -7.646 -6.954 19.938 1.00 96.12 282 THR A O 1
ATOM 2135 N N . GLU A 1 283 ? -8.669 -8.940 19.655 1.00 93.50 283 GLU A N 1
ATOM 2136 C CA . GLU A 1 283 ? -7.457 -9.759 19.793 1.00 93.50 283 GLU A CA 1
ATOM 2137 C C . GLU A 1 283 ? -6.873 -10.152 18.431 1.00 93.50 283 GLU A C 1
ATOM 2139 O O . GLU A 1 283 ? -5.665 -10.324 18.294 1.00 93.50 283 GLU A O 1
ATOM 2144 N N . ASN A 1 284 ? -7.726 -10.266 17.409 1.00 92.44 284 ASN A N 1
ATOM 2145 C CA . ASN A 1 284 ? -7.387 -10.826 16.102 1.00 92.44 284 ASN A CA 1
ATOM 2146 C C . ASN A 1 284 ? -7.568 -9.839 14.936 1.00 92.44 284 ASN A C 1
ATOM 2148 O O . ASN A 1 284 ? -7.459 -10.252 13.782 1.00 92.44 284 ASN A O 1
ATOM 2152 N N . MET A 1 285 ? -7.855 -8.559 15.213 1.00 91.00 285 MET A N 1
ATOM 2153 C CA . MET A 1 285 ? -8.108 -7.527 14.193 1.00 91.00 285 MET A CA 1
ATOM 2154 C C . MET A 1 285 ? -9.286 -7.856 13.257 1.00 91.00 285 MET A C 1
ATOM 2156 O O . MET A 1 285 ? -9.353 -7.370 12.128 1.00 91.00 285 MET A O 1
ATOM 2160 N N . ARG A 1 286 ? -10.225 -8.683 13.726 1.00 92.50 286 ARG A N 1
ATOM 2161 C CA . ARG A 1 286 ? -11.409 -9.107 12.970 1.00 92.50 286 ARG A CA 1
ATOM 2162 C C . ARG A 1 286 ? -12.672 -9.051 13.813 1.00 92.50 286 ARG A C 1
ATOM 2164 O O . ARG A 1 286 ? -13.646 -8.438 13.389 1.00 92.50 286 ARG A O 1
ATOM 2171 N N . ASP A 1 287 ? -12.636 -9.653 14.994 1.00 94.44 287 ASP A N 1
ATOM 2172 C CA . ASP A 1 287 ? -13.787 -9.772 15.881 1.00 94.44 287 ASP A CA 1
ATOM 2173 C C . ASP A 1 287 ? -13.647 -8.816 17.069 1.00 94.44 287 ASP A C 1
ATOM 2175 O O . ASP A 1 287 ? -12.560 -8.649 17.637 1.00 94.44 287 ASP A O 1
ATOM 2179 N N . GLY A 1 288 ? -14.756 -8.170 17.430 1.00 96.44 288 GLY A N 1
ATOM 2180 C CA . GLY A 1 288 ? -14.844 -7.311 18.605 1.00 96.44 288 GLY A CA 1
ATOM 2181 C C . GLY A 1 288 ? -15.137 -8.127 19.859 1.00 96.44 288 GLY A C 1
ATOM 2182 O O . GLY A 1 288 ? -16.101 -8.892 19.901 1.00 96.44 288 GLY A O 1
ATOM 2183 N N . VAL A 1 289 ? -14.325 -7.936 20.896 1.00 96.25 289 VAL A N 1
ATOM 2184 C CA . VAL A 1 289 ? -14.481 -8.567 22.212 1.00 96.25 289 VAL A CA 1
ATOM 2185 C C . VAL A 1 289 ? -14.401 -7.516 23.313 1.00 96.25 289 VAL A C 1
ATOM 2187 O O . VAL A 1 289 ? -13.756 -6.482 23.159 1.00 96.25 289 VAL A O 1
ATOM 2190 N N . TRP A 1 290 ? -15.065 -7.762 24.439 1.00 96.44 290 TRP A N 1
ATOM 2191 C CA . TRP A 1 290 ? -14.972 -6.875 25.597 1.00 96.44 290 TRP A CA 1
ATOM 2192 C C . TRP A 1 290 ? -13.673 -7.121 26.366 1.00 96.44 290 TRP A C 1
ATOM 2194 O O . TRP A 1 290 ? -13.268 -8.266 26.548 1.00 96.44 290 TRP A O 1
ATOM 2204 N N . SER A 1 291 ? -13.040 -6.045 26.838 1.00 96.94 291 SER A N 1
ATOM 2205 C CA . SER A 1 291 ? -11.733 -6.079 27.511 1.00 96.94 291 SER A CA 1
ATOM 2206 C C . SER A 1 291 ? -11.684 -6.948 28.769 1.00 96.94 291 SER A C 1
ATOM 2208 O O . SER A 1 291 ? -10.609 -7.401 29.151 1.00 96.94 291 SER A O 1
ATOM 2210 N N . ALA A 1 292 ? -12.828 -7.152 29.423 1.00 96.06 292 ALA A N 1
ATOM 2211 C CA . ALA A 1 292 ? -12.956 -7.969 30.619 1.00 96.06 292 ALA A CA 1
ATOM 2212 C C . ALA A 1 292 ? -14.370 -8.551 30.758 1.00 96.06 292 ALA A C 1
ATOM 2214 O O . ALA A 1 292 ? -15.309 -8.154 30.062 1.00 96.06 292 ALA A O 1
ATOM 2215 N N . LEU A 1 293 ? -14.509 -9.498 31.689 1.00 95.50 293 LEU A N 1
ATOM 2216 C CA . LEU A 1 293 ? -15.790 -10.094 32.065 1.00 95.50 293 LEU A CA 1
ATOM 2217 C C . LEU A 1 293 ? -16.678 -9.085 32.821 1.00 95.50 293 LEU A C 1
ATOM 2219 O O . LEU A 1 293 ? -16.154 -8.224 33.532 1.00 95.50 293 LEU A O 1
ATOM 2223 N N . PRO A 1 294 ? -18.016 -9.197 32.716 1.00 95.25 294 PRO A N 1
ATOM 2224 C CA . PRO A 1 294 ? -18.931 -8.317 33.436 1.00 95.25 294 PRO A CA 1
ATOM 2225 C C . PRO A 1 294 ? -18.789 -8.478 34.967 1.00 95.25 294 PRO A C 1
ATOM 2227 O O . PRO A 1 294 ? -18.585 -9.598 35.451 1.00 95.25 294 PRO A O 1
ATOM 2230 N N . PRO A 1 295 ? -18.911 -7.389 35.750 1.00 96.62 295 PRO A N 1
ATOM 2231 C CA . PRO A 1 295 ? -18.840 -7.447 37.209 1.00 96.62 295 PRO A CA 1
ATOM 2232 C C . PRO A 1 295 ? -20.104 -8.068 37.826 1.00 96.62 295 PRO A C 1
ATOM 2234 O O . PRO A 1 295 ? -21.131 -8.222 37.171 1.00 96.62 295 PRO A O 1
ATOM 2237 N N . GLN A 1 296 ? -20.053 -8.395 39.119 1.00 96.62 296 GLN A N 1
ATOM 2238 C CA . GLN A 1 296 ? -21.193 -8.931 39.874 1.00 96.62 296 GLN A CA 1
ATOM 2239 C C . GLN A 1 296 ? -21.689 -7.934 40.923 1.00 96.62 296 GLN A C 1
ATOM 2241 O O . GLN A 1 296 ? -20.884 -7.371 41.665 1.00 96.62 296 GLN A O 1
ATOM 2246 N N . CYS A 1 297 ? -23.007 -7.778 41.046 1.00 96.38 297 CYS A N 1
ATOM 2247 C CA . CYS A 1 297 ? -23.632 -7.034 42.138 1.00 96.38 297 CYS A CA 1
ATOM 2248 C C . CYS A 1 297 ? -24.000 -7.996 43.269 1.00 96.38 297 CYS A C 1
ATOM 2250 O O . CYS A 1 297 ? -24.805 -8.905 43.081 1.00 96.38 297 CYS A O 1
ATOM 2252 N N . LYS A 1 298 ? -23.390 -7.820 44.444 1.00 93.94 298 LYS A N 1
ATOM 2253 C CA . LYS A 1 298 ? -23.637 -8.665 45.624 1.00 93.94 298 LYS A CA 1
ATOM 2254 C C . LYS A 1 298 ? -24.196 -7.840 46.765 1.00 93.94 298 LYS A C 1
ATOM 2256 O O . LYS A 1 298 ? -23.817 -6.684 46.919 1.00 93.94 298 LYS A O 1
ATOM 2261 N N . ASP A 1 299 ? -25.048 -8.448 47.580 1.00 88.94 299 ASP A N 1
ATOM 2262 C CA . ASP A 1 299 ? -25.597 -7.791 48.762 1.00 88.94 299 ASP A CA 1
ATOM 2263 C C . ASP A 1 299 ? -24.494 -7.250 49.673 1.00 88.94 299 ASP A C 1
ATOM 2265 O O . ASP A 1 299 ? -23.456 -7.892 49.896 1.00 88.94 299 ASP A O 1
ATOM 2269 N N . ILE A 1 300 ? -24.748 -6.080 50.258 1.00 78.00 300 ILE A N 1
ATOM 2270 C CA . ILE A 1 300 ? -23.958 -5.597 51.383 1.00 78.00 300 ILE A CA 1
ATOM 2271 C C . ILE A 1 300 ? -24.148 -6.588 52.536 1.00 78.00 300 ILE A C 1
ATOM 2273 O O . ILE A 1 300 ? -25.197 -6.639 53.178 1.00 78.00 300 ILE A O 1
ATOM 2277 N N . LYS A 1 301 ? -23.106 -7.373 52.840 1.00 68.31 301 LYS A N 1
ATOM 2278 C CA . LYS A 1 301 ? -23.028 -8.104 54.108 1.00 68.31 301 LYS A CA 1
ATOM 2279 C C . LYS A 1 301 ? -22.853 -7.085 55.228 1.00 68.31 301 LYS A C 1
ATOM 2281 O O . LYS A 1 301 ? -21.729 -6.757 55.600 1.00 68.31 301 LYS A O 1
ATOM 2286 N N . ILE A 1 302 ? -23.961 -6.584 55.766 1.00 67.50 302 ILE A N 1
ATOM 2287 C CA . ILE A 1 302 ? -23.940 -5.878 57.044 1.00 67.50 302 ILE A CA 1
ATOM 2288 C C . ILE A 1 302 ? -23.439 -6.906 58.069 1.00 67.50 302 ILE A C 1
ATOM 2290 O O . ILE A 1 302 ? -24.039 -7.982 58.165 1.00 67.50 302 ILE A O 1
ATOM 2294 N N . PRO A 1 303 ? -22.336 -6.657 58.802 1.00 64.62 303 PRO A N 1
ATOM 2295 C CA . PRO A 1 303 ? -21.985 -7.526 59.912 1.00 64.62 303 PRO A CA 1
ATOM 2296 C C . PRO A 1 303 ? -23.190 -7.535 60.844 1.00 64.62 303 PRO A C 1
ATOM 2298 O O . PRO A 1 303 ? -23.603 -6.481 61.322 1.00 64.62 303 PRO A O 1
ATOM 2301 N N . THR A 1 304 ? -23.791 -8.710 61.052 1.00 59.62 304 THR A N 1
ATOM 2302 C CA . THR A 1 304 ? -24.851 -8.888 62.043 1.00 59.62 304 THR A CA 1
ATOM 2303 C C . THR A 1 304 ? -24.340 -8.291 63.345 1.00 59.62 304 THR A C 1
ATOM 2305 O O . THR A 1 304 ? -23.416 -8.848 63.947 1.00 59.62 304 THR A O 1
ATOM 2308 N N . VAL A 1 305 ? -24.871 -7.131 63.735 1.00 62.47 305 VAL A N 1
ATOM 2309 C CA . VAL A 1 305 ? -24.537 -6.510 65.011 1.00 62.47 305 VAL A CA 1
ATOM 2310 C C . VAL A 1 305 ? -25.007 -7.510 66.053 1.00 62.47 305 VAL A C 1
ATOM 2312 O O . VAL A 1 305 ? -26.206 -7.706 66.232 1.00 62.47 305 VAL A O 1
ATOM 2315 N N . ARG A 1 306 ? -24.069 -8.216 66.691 1.00 59.59 306 ARG A N 1
ATOM 2316 C CA . ARG A 1 306 ? -24.390 -8.973 67.895 1.00 59.59 306 ARG A CA 1
ATOM 2317 C C . ARG A 1 306 ? -24.710 -7.918 68.936 1.00 59.59 306 ARG A C 1
ATOM 2319 O O . ARG A 1 306 ? -23.799 -7.292 69.472 1.00 59.59 306 ARG A O 1
ATOM 2326 N N . THR A 1 307 ? -25.995 -7.664 69.150 1.00 55.66 307 THR A N 1
ATOM 2327 C CA . THR A 1 307 ? -26.477 -6.886 70.284 1.00 55.66 307 THR A CA 1
ATOM 2328 C C . THR A 1 307 ? -25.818 -7.496 71.513 1.00 55.66 307 THR A C 1
ATOM 2330 O O . THR A 1 307 ? -26.044 -8.667 71.815 1.00 55.66 307 THR A O 1
ATOM 2333 N N . ILE A 1 308 ? -24.932 -6.751 72.174 1.00 60.25 308 ILE A N 1
ATOM 2334 C CA . ILE A 1 308 ? -24.348 -7.178 73.445 1.00 60.25 308 ILE A CA 1
ATOM 2335 C C . ILE A 1 308 ? -25.466 -7.021 74.477 1.00 60.25 308 ILE A C 1
ATOM 2337 O O . ILE A 1 308 ? -25.547 -6.024 75.187 1.00 60.25 308 ILE A O 1
ATOM 2341 N N . THR A 1 309 ? -26.406 -7.962 74.501 1.00 53.84 309 THR A N 1
ATOM 2342 C CA . THR A 1 309 ? -27.310 -8.122 75.632 1.00 53.84 309 THR A CA 1
ATOM 2343 C C . THR A 1 309 ? -26.468 -8.687 76.767 1.00 53.84 309 THR A C 1
ATOM 2345 O O . THR A 1 309 ? -25.863 -9.747 76.605 1.00 53.84 309 THR A O 1
ATOM 2348 N N . ASN A 1 310 ? -26.454 -7.975 77.897 1.00 59.16 310 ASN A N 1
ATOM 2349 C CA . ASN A 1 310 ? -25.873 -8.363 79.189 1.00 59.16 310 ASN A CA 1
ATOM 2350 C C . ASN A 1 310 ? -24.437 -7.860 79.424 1.00 59.16 310 ASN A C 1
ATOM 2352 O O . ASN A 1 310 ? -23.516 -8.639 79.660 1.00 59.16 310 ASN A O 1
ATOM 2356 N N . ILE A 1 311 ? -24.251 -6.538 79.446 1.00 60.78 311 ILE A N 1
ATOM 2357 C CA . ILE A 1 311 ? -23.154 -5.954 80.229 1.00 60.78 311 ILE A CA 1
ATOM 2358 C C . ILE A 1 311 ? -23.673 -5.811 81.667 1.00 60.78 311 ILE A C 1
ATOM 2360 O O . ILE A 1 311 ? -24.282 -4.806 82.020 1.00 60.78 311 ILE A O 1
ATOM 2364 N N . THR A 1 312 ? -23.498 -6.837 82.501 1.00 55.00 312 THR A N 1
ATOM 2365 C CA . THR A 1 312 ? -23.670 -6.694 83.955 1.00 55.00 312 THR A CA 1
ATOM 2366 C C . THR A 1 312 ? -22.467 -5.940 84.507 1.00 55.00 312 THR A C 1
ATOM 2368 O O . THR A 1 312 ? -21.404 -6.518 84.725 1.00 55.00 312 THR A O 1
ATOM 2371 N N . THR A 1 313 ? -22.617 -4.634 84.710 1.00 50.72 313 THR A N 1
ATOM 2372 C CA . THR A 1 313 ? -21.624 -3.806 85.401 1.00 50.72 313 THR A CA 1
ATOM 2373 C C . THR A 1 313 ? -21.641 -4.152 86.892 1.00 50.72 313 THR A C 1
ATOM 2375 O O . THR A 1 313 ? -22.485 -3.660 87.637 1.00 50.72 313 THR A O 1
ATOM 2378 N N . THR A 1 314 ? -20.733 -5.012 87.359 1.00 48.97 314 THR A N 1
ATOM 2379 C CA . THR A 1 314 ? -20.506 -5.222 88.799 1.00 48.97 314 THR A CA 1
ATOM 2380 C C . THR A 1 314 ? -19.859 -3.977 89.399 1.00 48.97 314 THR A C 1
ATOM 2382 O O . THR A 1 314 ? -18.678 -3.716 89.174 1.00 48.97 314 THR A O 1
ATOM 2385 N N . ILE A 1 315 ? -20.633 -3.199 90.158 1.00 50.84 315 ILE A N 1
ATOM 2386 C CA . ILE A 1 315 ? -20.130 -2.074 90.953 1.00 50.84 315 ILE A CA 1
ATOM 2387 C C . ILE A 1 315 ? -19.594 -2.642 92.273 1.00 50.84 315 ILE A C 1
ATOM 2389 O O . ILE A 1 315 ? -20.363 -3.052 93.140 1.00 50.84 315 ILE A O 1
ATOM 2393 N N . THR A 1 316 ? -18.274 -2.680 92.440 1.00 46.09 316 THR A N 1
ATOM 2394 C CA . THR A 1 316 ? -17.630 -3.049 93.707 1.00 46.09 316 THR A CA 1
ATOM 2395 C C . THR A 1 316 ? -17.690 -1.860 94.665 1.00 46.09 316 THR A C 1
ATOM 2397 O O . THR A 1 316 ? -16.922 -0.908 94.541 1.00 46.09 316 THR A O 1
ATOM 2400 N N . ILE A 1 317 ? -18.618 -1.890 95.624 1.00 47.72 317 ILE A N 1
ATOM 2401 C CA . ILE A 1 317 ? -18.681 -0.889 96.695 1.00 47.72 317 ILE A CA 1
ATOM 2402 C C . ILE A 1 317 ? -17.746 -1.339 97.823 1.00 47.72 317 ILE A C 1
ATOM 2404 O O . ILE A 1 317 ? -18.076 -2.228 98.605 1.00 47.72 317 ILE A O 1
ATOM 2408 N N . THR A 1 318 ? -16.567 -0.727 97.918 1.00 40.91 318 THR A N 1
ATOM 2409 C CA . THR A 1 318 ? -15.633 -0.965 99.027 1.00 40.91 318 THR A CA 1
ATOM 2410 C C . THR A 1 318 ? -16.069 -0.143 100.239 1.00 40.91 318 THR A C 1
ATOM 2412 O O . THR A 1 318 ? -15.700 1.024 100.373 1.00 40.91 318 THR A O 1
ATOM 2415 N N . ILE A 1 319 ? -16.868 -0.726 101.135 1.00 52.03 319 ILE A N 1
ATOM 2416 C CA . ILE A 1 319 ? -17.225 -0.074 102.402 1.00 52.03 319 ILE A CA 1
ATOM 2417 C C . ILE A 1 319 ? -16.057 -0.259 103.373 1.00 52.03 319 ILE A C 1
ATOM 2419 O O . ILE A 1 319 ? -15.821 -1.349 103.888 1.00 52.03 319 ILE A O 1
ATOM 2423 N N . LYS A 1 320 ? -15.296 0.810 103.619 1.00 38.41 320 LYS A N 1
ATOM 2424 C CA . LYS A 1 320 ? -14.223 0.821 104.619 1.00 38.41 320 LYS A CA 1
ATOM 2425 C C . LYS A 1 320 ? -14.814 1.270 105.957 1.00 38.41 320 LYS A C 1
ATOM 2427 O O . LYS A 1 320 ? -14.852 2.462 106.245 1.00 38.41 320 LYS A O 1
ATOM 2432 N N . SER A 1 321 ? -15.319 0.336 106.762 1.00 48.84 321 SER A N 1
ATOM 2433 C CA . SER A 1 321 ? -15.760 0.647 108.127 1.00 48.84 321 SER A CA 1
ATOM 2434 C C . SER A 1 321 ? -14.542 0.817 109.038 1.00 48.84 321 SER A C 1
ATOM 2436 O O . SER A 1 321 ? -13.762 -0.112 109.240 1.00 48.84 321 SER A O 1
ATOM 2438 N N . SER A 1 322 ? -14.375 2.024 109.567 1.00 39.75 322 SER A N 1
ATOM 2439 C CA . SER A 1 322 ? -13.342 2.407 110.527 1.00 39.75 322 SER A CA 1
ATOM 2440 C C . SER A 1 322 ? -13.986 2.601 111.900 1.00 39.75 322 SER A C 1
ATOM 2442 O O . SER A 1 322 ? -14.486 3.692 112.156 1.00 39.75 322 SER A O 1
ATOM 2444 N N . SER A 1 323 ? -13.962 1.568 112.748 1.00 41.59 323 SER A N 1
ATOM 2445 C CA . SER A 1 323 ? -13.985 1.634 114.230 1.00 41.59 323 SER A CA 1
ATOM 2446 C C . SER A 1 323 ? -14.299 0.234 114.784 1.00 41.59 323 SER A C 1
ATOM 2448 O O . SER A 1 323 ? -15.298 -0.379 114.434 1.00 41.59 323 SER A O 1
ATOM 2450 N N . THR A 1 324 ? -13.328 -0.449 115.393 1.00 45.97 324 THR A N 1
ATOM 2451 C CA . THR A 1 324 ? -13.147 -0.583 116.85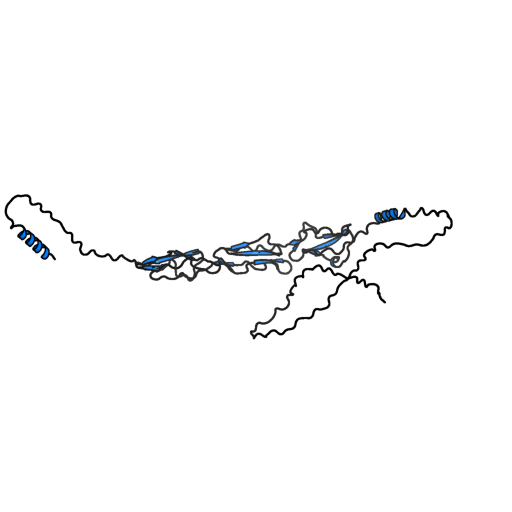6 1.00 45.97 324 THR A CA 1
ATOM 2452 C C . THR A 1 324 ? -14.403 -1.021 117.616 1.00 45.97 324 THR A C 1
ATOM 2454 O O . THR A 1 324 ? -15.244 -0.191 117.934 1.00 45.97 324 THR A O 1
ATOM 2457 N N . SER A 1 325 ? -14.411 -2.321 117.942 1.00 44.81 325 SER A N 1
ATOM 2458 C CA . SER A 1 325 ? -15.139 -3.030 119.009 1.00 44.81 325 SER A CA 1
ATOM 2459 C C . SER A 1 325 ? -16.663 -2.869 119.122 1.00 44.81 325 SER A C 1
ATOM 2461 O O . SER A 1 325 ? -17.178 -1.775 119.300 1.00 44.81 325 SER A O 1
ATOM 2463 N N . GLU A 1 326 ? -17.310 -4.039 119.198 1.00 47.72 326 GLU A N 1
ATOM 2464 C CA . GLU A 1 326 ? -18.702 -4.340 119.573 1.00 47.72 326 GLU A CA 1
ATOM 2465 C C . GLU A 1 326 ? -19.795 -4.292 118.482 1.00 47.72 326 GLU A C 1
ATOM 2467 O O . GLU A 1 326 ? -20.189 -3.244 117.985 1.00 47.72 326 GLU A O 1
ATOM 2472 N N . LYS A 1 327 ? -20.388 -5.486 118.279 1.00 42.50 327 LYS A N 1
ATOM 2473 C CA . LYS A 1 327 ? -21.701 -5.839 117.688 1.00 42.50 327 LYS A CA 1
ATOM 2474 C C . LYS A 1 327 ? -21.698 -6.448 116.279 1.00 42.50 327 LYS A C 1
ATOM 2476 O O . LYS A 1 327 ? -21.966 -5.806 115.271 1.00 42.50 327 LYS A O 1
ATOM 2481 N N . GLU A 1 328 ? -21.542 -7.768 116.278 1.00 48.28 328 GLU A N 1
ATOM 2482 C CA . GLU A 1 328 ? -21.601 -8.722 115.162 1.00 48.28 328 GLU A CA 1
ATOM 2483 C C . GLU A 1 328 ? -23.032 -9.006 114.631 1.00 48.28 328 GLU A C 1
ATOM 2485 O O . GLU A 1 328 ? -23.316 -10.109 114.197 1.00 48.28 328 GLU A O 1
ATOM 2490 N N . ASN A 1 329 ? -23.971 -8.047 114.666 1.00 49.50 329 ASN A N 1
ATOM 2491 C CA . ASN A 1 329 ? -25.388 -8.330 114.336 1.00 49.50 329 ASN A CA 1
ATOM 2492 C C . ASN A 1 329 ? -26.076 -7.288 113.428 1.00 49.50 329 ASN A C 1
ATOM 2494 O O . ASN A 1 329 ? -27.301 -7.229 113.364 1.00 49.50 329 ASN A O 1
ATOM 2498 N N . GLN A 1 330 ? -25.305 -6.427 112.754 1.00 48.25 330 GLN A N 1
ATOM 2499 C CA . GLN A 1 330 ? -25.828 -5.386 111.846 1.00 48.25 330 GLN A CA 1
ATOM 2500 C C . GLN A 1 330 ? -25.457 -5.609 110.368 1.00 48.25 330 GLN A C 1
ATOM 2502 O O . GLN A 1 330 ? -26.017 -4.947 109.499 1.00 48.25 330 GLN A O 1
ATOM 2507 N N . LEU A 1 331 ? -24.547 -6.544 110.061 1.00 52.78 331 LEU A N 1
ATOM 2508 C CA . LEU A 1 331 ? -24.088 -6.788 108.687 1.00 52.78 331 LEU A CA 1
ATOM 2509 C C . LEU A 1 331 ? -25.070 -7.655 107.877 1.00 52.78 331 LEU A C 1
ATOM 2511 O O . LEU A 1 331 ? -25.332 -7.350 106.714 1.00 52.78 331 LEU A O 1
ATOM 2515 N N . ASP A 1 332 ? -25.680 -8.666 108.501 1.00 50.47 332 ASP A N 1
ATOM 2516 C CA . ASP A 1 332 ? -26.587 -9.597 107.811 1.00 50.47 332 ASP A CA 1
ATOM 2517 C C . ASP A 1 332 ? -27.901 -8.937 107.369 1.00 50.47 332 ASP A C 1
ATOM 2519 O O . ASP A 1 332 ? -28.415 -9.225 106.287 1.00 50.47 332 ASP A O 1
ATOM 2523 N N . THR A 1 333 ? -28.414 -7.976 108.143 1.00 47.66 333 THR A N 1
ATOM 2524 C CA . THR A 1 333 ? -29.639 -7.237 107.799 1.00 47.66 333 THR A CA 1
ATOM 2525 C C . THR A 1 333 ? -29.440 -6.337 106.575 1.00 47.66 333 THR A C 1
ATOM 2527 O O . THR A 1 333 ? -30.345 -6.199 105.755 1.00 47.66 333 THR A O 1
ATOM 2530 N N . ILE A 1 334 ? -28.249 -5.749 106.406 1.00 54.22 334 ILE A N 1
ATOM 2531 C CA . ILE A 1 334 ? -27.939 -4.860 105.273 1.00 54.22 334 ILE A CA 1
ATOM 2532 C C . ILE A 1 334 ? -27.773 -5.671 103.982 1.00 54.22 334 ILE A C 1
ATOM 2534 O O . ILE A 1 334 ? -28.282 -5.265 102.935 1.00 54.22 334 ILE A O 1
ATOM 2538 N N . ILE A 1 335 ? -27.127 -6.840 104.056 1.00 55.59 335 ILE A N 1
ATOM 2539 C CA . ILE A 1 335 ? -26.982 -7.752 102.913 1.00 55.59 335 ILE A CA 1
ATOM 2540 C C . ILE A 1 335 ? -28.362 -8.231 102.437 1.00 55.59 335 ILE A C 1
ATOM 2542 O O . ILE A 1 335 ? -28.634 -8.176 101.236 1.00 55.59 335 ILE A O 1
ATOM 2546 N N . LEU A 1 336 ? -29.264 -8.597 103.361 1.00 50.34 336 LEU A N 1
ATOM 2547 C CA . LEU A 1 336 ? -30.618 -9.053 103.022 1.00 50.34 336 LEU A CA 1
ATOM 2548 C C . LEU A 1 336 ? -31.456 -7.973 102.309 1.00 50.34 336 LEU A C 1
ATOM 2550 O O . LEU A 1 336 ? -32.149 -8.269 101.331 1.00 50.34 336 LEU A O 1
ATOM 2554 N N . VAL A 1 337 ? -31.374 -6.716 102.763 1.00 52.75 337 VAL A N 1
ATOM 2555 C CA . VAL A 1 337 ? -32.119 -5.586 102.173 1.00 52.75 337 VAL A CA 1
ATOM 2556 C C . VAL A 1 337 ? -31.626 -5.268 100.758 1.00 52.75 337 VAL A C 1
ATOM 2558 O O . VAL A 1 337 ? -32.443 -5.024 99.871 1.00 52.75 337 VAL A O 1
ATOM 2561 N N . ILE A 1 338 ? -30.315 -5.339 100.505 1.00 55.25 338 ILE A N 1
ATOM 2562 C CA . ILE A 1 338 ? -29.752 -5.104 99.165 1.00 55.25 338 ILE A CA 1
ATOM 2563 C C . ILE A 1 338 ? -30.178 -6.211 98.191 1.00 55.25 338 ILE A C 1
ATOM 2565 O O . ILE A 1 338 ? -30.585 -5.906 97.070 1.00 55.25 338 ILE A O 1
ATOM 2569 N N . THR A 1 339 ? -30.177 -7.481 98.613 1.00 53.03 339 THR A N 1
ATOM 2570 C CA . THR A 1 339 ? -30.688 -8.576 97.771 1.00 53.03 339 THR A CA 1
ATOM 2571 C C . THR A 1 339 ? -32.179 -8.440 97.452 1.00 53.03 339 THR A C 1
ATOM 2573 O O . THR A 1 339 ? -32.573 -8.706 96.320 1.00 53.03 339 THR A O 1
ATOM 2576 N N . LEU A 1 340 ? -33.010 -7.968 98.389 1.00 47.97 340 LEU A N 1
ATOM 2577 C CA . LEU A 1 340 ? -34.448 -7.778 98.150 1.00 47.97 340 LEU A CA 1
ATOM 2578 C C . LEU A 1 340 ? -34.753 -6.618 97.187 1.00 47.97 340 LEU A C 1
ATOM 2580 O O . LEU A 1 340 ? -35.668 -6.734 96.373 1.00 47.97 340 LEU A O 1
ATOM 2584 N N . ILE A 1 341 ? -33.979 -5.527 97.221 1.00 49.53 341 ILE A N 1
ATOM 2585 C CA . ILE A 1 341 ? -34.174 -4.392 96.299 1.00 49.53 341 ILE A CA 1
ATOM 2586 C C . ILE A 1 341 ? -33.825 -4.794 94.858 1.00 49.53 341 ILE A C 1
ATOM 2588 O O . ILE A 1 341 ? -34.579 -4.461 93.942 1.00 49.53 341 ILE A O 1
ATOM 2592 N N . ILE A 1 342 ? -32.747 -5.564 94.661 1.00 52.47 342 ILE A N 1
ATOM 2593 C CA . ILE A 1 342 ? -32.300 -6.025 93.334 1.00 52.47 342 ILE A CA 1
ATOM 2594 C C . ILE A 1 342 ? -33.339 -6.949 92.672 1.00 52.47 342 ILE A C 1
ATOM 2596 O O . ILE A 1 342 ? -33.569 -6.832 91.473 1.00 52.47 342 ILE A O 1
ATOM 2600 N N . PHE A 1 343 ? -34.021 -7.810 93.435 1.00 49.53 343 PHE A N 1
ATOM 2601 C CA . PHE A 1 343 ? -35.070 -8.692 92.897 1.00 49.53 343 PHE A CA 1
ATOM 2602 C C . PHE A 1 343 ? -36.405 -7.987 92.596 1.00 49.53 343 PHE A C 1
ATOM 2604 O O . PHE A 1 343 ? -37.242 -8.569 91.917 1.00 49.53 343 PHE A O 1
ATOM 2611 N N . SER A 1 344 ? -36.624 -6.752 93.068 1.00 41.22 344 SER A N 1
ATOM 2612 C CA . SER A 1 344 ? -37.875 -6.006 92.820 1.00 41.22 344 SER A CA 1
ATOM 2613 C C . SER A 1 344 ? -37.867 -5.135 91.553 1.00 41.22 344 SER A C 1
ATOM 2615 O O . SER A 1 344 ? -38.874 -4.498 91.251 1.00 41.22 344 SER A O 1
ATOM 2617 N N . GLN A 1 345 ? -36.738 -5.062 90.839 1.00 44.34 345 GLN A N 1
ATOM 2618 C CA . GLN A 1 345 ? -36.536 -4.198 89.662 1.00 44.34 345 GLN A CA 1
ATOM 2619 C C . GLN A 1 345 ? -36.105 -4.981 88.402 1.00 44.34 345 GLN A C 1
ATOM 2621 O O . GLN A 1 345 ? -35.484 -4.411 87.504 1.00 44.34 345 GLN A O 1
ATOM 2626 N N . ILE A 1 346 ? -36.429 -6.278 88.334 1.00 44.78 346 ILE A N 1
ATOM 2627 C CA . ILE A 1 346 ? -36.292 -7.154 87.152 1.00 44.78 346 ILE A CA 1
ATOM 2628 C C . ILE A 1 346 ? -37.666 -7.748 86.850 1.00 44.78 346 ILE A C 1
ATOM 2630 O O . ILE A 1 346 ? -38.045 -7.771 85.660 1.00 44.78 346 ILE A O 1
#

Solvent-accessible surface area (backbone atoms only — not comparable to full-atom values): 22902 Å² total; per-residue (Å²): 134,88,84,84,87,81,88,79,81,80,79,84,82,83,88,82,81,90,78,85,84,80,84,84,80,85,80,96,84,86,90,81,86,80,90,81,93,79,86,89,82,82,91,80,91,80,82,84,82,86,77,88,83,87,81,90,85,82,90,79,88,78,85,84,82,89,84,84,86,89,87,83,87,89,81,90,81,86,92,77,84,84,82,90,80,85,81,68,86,60,50,65,63,50,49,51,51,47,60,71,66,41,75,71,78,68,32,51,16,62,68,74,81,86,51,94,49,39,39,72,42,74,81,62,68,81,50,70,70,37,52,59,70,42,67,49,46,49,42,56,31,80,38,34,39,77,33,84,92,39,71,50,56,40,35,20,33,75,84,27,42,67,48,78,87,66,76,19,39,39,66,32,63,31,71,85,84,74,83,43,66,63,39,42,72,49,72,88,85,65,62,28,54,74,28,65,36,38,54,51,42,37,94,51,22,26,72,49,69,67,54,55,30,41,22,37,74,44,84,93,68,39,50,28,61,73,45,75,81,54,45,43,43,73,24,50,14,66,58,78,79,87,45,66,63,41,52,59,54,73,77,99,48,82,59,39,51,50,69,44,67,37,40,58,46,44,44,85,74,31,44,75,48,70,61,54,61,40,30,24,36,60,90,75,58,66,56,36,39,65,72,57,73,80,44,46,46,39,76,63,80,70,76,78,76,75,75,80,79,80,81,79,80,82,78,84,80,83,80,83,84,86,78,84,85,90,77,97,77,63,64,66,62,54,53,53,52,55,56,54,56,62,69,74,76,117

Mean predicted aligned error: 19.81 Å

Nearest PDB structures (foldseek):
  7do4-assembly1_B  TM=9.354E-01  e=3.737E-21  Homo sapiens
  5foa-assembly2_F  TM=8.011E-01  e=2.592E-21  Homo sapiens
  7vy5-assembly1_E  TM=9.150E-01  e=2.059E-12  Homo sapiens
  7vy6-assembly1_E  TM=9.123E-01  e=2.674E-12  Homo sapiens
  2qzh-assembly1_A  TM=5.983E-01  e=7.606E-12  Homo sapiens

Radius of gyration: 55.55 Å; Cα contacts (8 Å, |Δi|>4): 441; chains: 1; bounding box: 118×91×174 Å

Foldseek 3Di:
DDDDDDDDDDDDDDDDDDDDDDDDDDDDDDDDDDDDDDDDDDDDDDDDDDDDDDDDDDDDDDDDDDDDDDDDDDDDDDDDDDDDPPDPPCVVVVVVVVVVVPPPPQAWAADDDDDPFWDWDDPSNPDGTHGAQDKTAIDTDFQKDADVVDGRIWGQHSNRDIDDGDPRIDGAFAPDLDAAPQWGWAFDDGRTAQGKIAIDGHFQWAWAFDGMWGFHGDPDRDTYTPTHHIHTHGAWDADADDAPQKDKDDDPDRIDTAFDKIAMDGHPPWDKADDRMWGWHDDPNHHTDIPDHHIYTHGPPDPPPPPPPDPPPDDDDPDDDDDDDDDPDPPVVVVVVVVVVVVVPD

Secondary structure (DSSP, 8-state):
---PPPP--------PPPPPPPPP--------------PPPPP---PPPPPP--------PPPPPP--------------PPP---SSTTHHHHHHHHHHHS----PPEEPPPPPSSEEE-GGGGG-SEE-TT-EEEEEEPTTEEE-TTS-SEEEB-TTSPBPPPPS-EEEPBPPP----TTEEEEESS--BTT-EEEEEEPTTEEEES-SEEEEEEETTTEEEESS---EEEEPEEPPPPP-TTEEESS---S-EETT-EEEEEEPTTEEEES-SEEEEE-SSSSS-EESSPPPEEEE-------------------------S--TTSHHHHHHHHHHHHHT--

Organism: Vombatus ursinus (NCBI:txid29139)

InterPro domains:
  IPR000436 Sushi/SCR/CCP domain [PF00084] (109-169)
  IPR000436 Sushi/SCR/CCP domain [PF00084] (174-232)
  IPR000436 Sushi/SCR/CCP domain [PF00084] (237-297)
  IPR000436 Sushi/SCR/CCP domain [PS50923] (107-171)
  IPR000436 Sushi/SCR/CCP domain [PS50923] (172-234)
  IPR000436 Sushi/SCR/CCP domain [PS50923] (235-299)
  IPR000436 Sushi/SCR/CCP domain [SM00032] (109-169)
  IPR000436 Sushi/SCR/CCP domain [SM00032] (174-232)
  IPR000436 Sushi/SCR/CCP domain [SM00032] (237-297)
  IPR000436 Sushi/SCR/CCP domain [cd00033] (109-170)
  IPR000436 Sushi/SCR/CCP domain [cd00033] (174-233)
  IPR000436 Sushi/SCR/CCP domain [cd00033] (237-298)
  IPR035976 Sushi/SCR/CCP superfamily [SSF57535] (109-183)
  IPR035976 Sushi/SCR/CCP superfamily [SSF57535] (173-246)
  IPR035976 Sushi/SCR/CCP superfamily [SSF57535] (235-298)
  IPR051277 SEZ6/CSMD/C4BPB Neuronal & Immune Regulators [PTHR45656] (106-233)

pLDDT: mean 73.39, std 24.45, range [31.62, 98.25]

Sequence (346 aa):
MLPTPPDTSMSKGWGCLPVPPRPHRLSPRAQRDAGVLGPRPTPSAGGPEPGPKTSLCIPHCGAPHGASRPGAIMSRGPRSAPPALGLLCLAPSLLLLLLLLLPLARGNCDVPEKLPFALMSGDSAGRESFPEGYSVTYTCRPGYQRNRNFQPTRTCLADGTWSKATNFCEKKRCPNIGELANGHVNIEEDIVFGSTITFSCDKGFLLVGERESLCQIVGENRVGWSEPLPHCQIILCHPPPTIDNGRYTGDFKDYFNYGQSVTYTCNEPHTLIGEKSIHCTTENMRDGVWSALPPQCKDIKIPTVRTITNITTTITITIKSSSTSEKENQLDTIILVITLIIFSQI